Protein 3WVZ (pdb70)

Organism: Homo sapiens (NCBI:txid9606)

GO terms:
  GO:0034605 cellular response to heat (P, IDA)
  GO:0005634 nucleus (C, IDA)
  GO:0005829 cytosol (C, IDA)
  GO:0030544 Hsp70 protein binding (F, IDA)
  GO:0015031 protein transport (P, IDA)
  GO:0006606 protein import into nucleus (P, IDA)
  GO:0030544 Hsp70 protein binding (F, IPI)
  GO:0005654 nucleoplasm (C,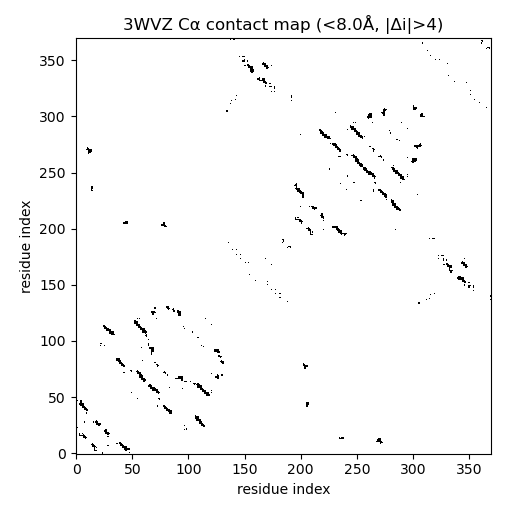 TAS)
  GO:0005829 cytosol (C, TAS)
  GO:0005515 protein binding (F, IPI)
  GO:0061608 nuclear import signal receptor activity (F, IDA)

B-factor: mean 42.01, std 16.7, range [17.93, 147.98]

Sequence (370 aa):
ALGSMFGCLVAGRLVQTAAQQVAEDKFVFDLPDYESINHVVVFMLGTIPFPEGMGGSVYFSYPDPVWQLLGFVTNGKPSAIFKISGLKSGEGSQHPFGAMNIVRTPSVAQIGISVELLDSMAQQTPVGNAAVDSFTQFTQKMLDNFYNFASSFAVSQAQMTPSPSEMFIPANVVLKWYENFQRRLAQNPL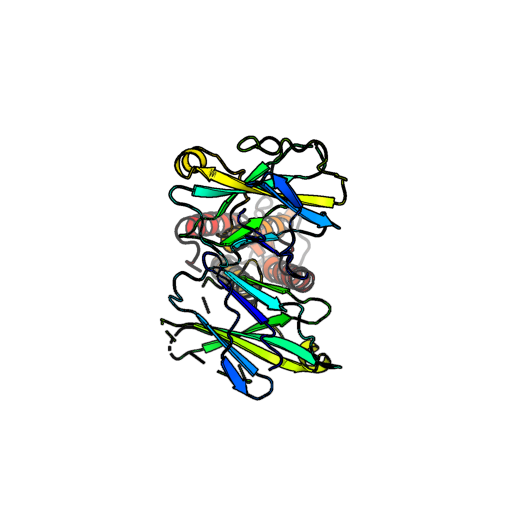FWALGSMFGCLVAGRLVQTAAQQVAEDKFVFDLPDYESINHVVVFMLGTIPFPEGMGGSVYFSYPMPVWQLLGFVTNGKPSAIFKISHPFSVAQIGISVELLDSMAQQTPVGNAAVSSVDSFTQFTQKMLDNFYNFASSFAVSQAQMTPSPSEMFIPANVVLKWYENFQRRLAQNPLFWK

Structure (mmCIF, N/CA/C/O backbone):
data_3WVZ
#
_entry.id   3WVZ
#
_cell.length_a   61.138
_cell.length_b   137.839
_cell.length_c   97.902
_cell.angle_alpha   90.00
_cell.angle_beta   90.00
_cell.angle_gamma   90.00
#
_symmetry.space_group_nam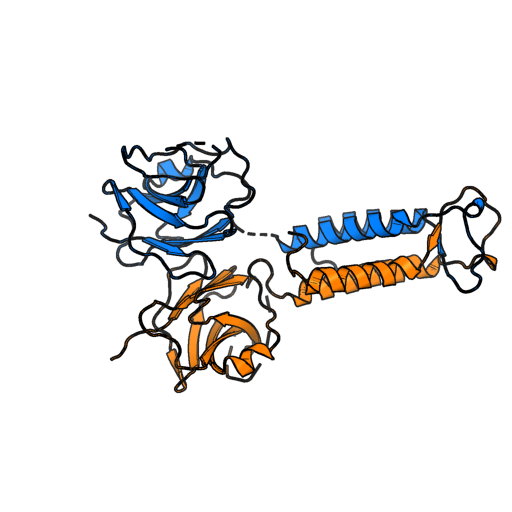e_H-M   'C 2 2 21'
#
loop_
_entity.id
_entity.type
_entity.pdbx_description
1 polymer 'Protein Hikeshi'
2 water water
#
loop_
_atom_site.group_PDB
_atom_site.id
_atom_site.type_symbol
_atom_site.label_atom_id
_atom_site.label_alt_id
_atom_site.label_comp_id
_atom_site.label_asym_id
_atom_site.label_entity_id
_atom_site.label_seq_id
_atom_site.pdbx_PDB_ins_code
_atom_site.Cartn_x
_atom_site.Cartn_y
_atom_site.Cartn_z
_atom_site.occupancy
_atom_site.B_iso_or_equiv
_atom_site.auth_seq_id
_atom_site.auth_comp_id
_atom_site.auth_asym_id
_atom_site.auth_atom_id
_atom_site.pdbx_PDB_model_num
ATOM 1 N N . ALA A 1 1 ? 10.077 -3.062 116.182 1.00 64.65 -3 ALA A N 1
ATOM 2 C CA . ALA A 1 1 ? 9.125 -3.836 115.393 1.00 67.31 -3 ALA A CA 1
ATOM 3 C C . ALA A 1 1 ? 9.429 -3.714 113.901 1.00 71.37 -3 ALA A C 1
ATOM 4 O O . ALA A 1 1 ? 9.682 -4.712 113.226 1.00 77.17 -3 ALA A O 1
ATOM 6 N N . LEU A 1 2 ? 9.400 -2.486 113.391 1.00 71.57 -2 LEU A N 1
ATOM 7 C CA . LEU A 1 2 ? 9.769 -2.220 112.004 1.00 69.15 -2 LEU A CA 1
ATOM 8 C C . LEU A 1 2 ? 11.223 -1.761 111.923 1.00 65.00 -2 LEU A C 1
ATOM 9 O O . LEU A 1 2 ? 11.733 -1.463 110.843 1.00 60.91 -2 LEU A O 1
ATOM 14 N N . GLY A 1 3 ? 11.880 -1.706 113.079 1.00 66.53 -1 GLY A N 1
ATOM 15 C CA . GLY A 1 3 ? 13.266 -1.278 113.166 1.00 68.03 -1 GLY A CA 1
ATOM 16 C C . GLY A 1 3 ? 13.469 0.164 112.744 1.00 70.41 -1 GLY A C 1
ATOM 17 O O . GLY A 1 3 ? 12.540 0.972 112.794 1.00 64.56 -1 GLY A O 1
ATOM 18 N N . SER A 1 4 ? 14.694 0.492 112.346 1.00 78.15 0 SER A N 1
ATOM 19 C CA . SER A 1 4 ? 14.971 1.784 111.734 1.00 69.05 0 SER A CA 1
ATOM 20 C C . SER A 1 4 ? 14.425 1.758 110.314 1.00 58.41 0 SER A C 1
ATOM 21 O O . SER A 1 4 ? 15.026 1.172 109.413 1.00 67.07 0 SER A O 1
ATOM 24 N N . MET A 1 5 ? 13.271 2.383 110.127 1.00 37.78 1 MET A N 1
ATOM 25 C CA . MET A 1 5 ? 12.517 2.267 108.883 1.00 33.30 1 MET A CA 1
ATOM 26 C C . MET A 1 5 ? 12.575 3.537 108.032 1.00 29.21 1 MET A C 1
ATOM 27 O O . MET A 1 5 ? 12.325 3.498 106.826 1.00 30.17 1 MET A O 1
ATOM 32 N N . PHE A 1 6 ? 12.901 4.662 108.656 1.00 25.04 2 PHE A N 1
ATOM 33 C CA . PHE A 1 6 ? 12.857 5.948 107.959 1.00 26.62 2 PHE A CA 1
ATOM 34 C C . PHE A 1 6 ? 14.170 6.708 108.022 1.00 29.60 2 PHE A C 1
ATOM 35 O O . PHE A 1 6 ? 14.968 6.527 108.942 1.00 27.94 2 PHE A O 1
ATOM 43 N N . GLY A 1 7 ? 14.365 7.577 107.040 1.00 26.52 3 GLY A N 1
ATOM 44 C CA . GLY A 1 7 ? 15.489 8.490 107.021 1.00 28.30 3 GLY A CA 1
ATOM 45 C C . GLY A 1 7 ? 15.005 9.923 106.938 1.00 29.69 3 GLY A C 1
ATOM 46 O O . GLY A 1 7 ? 13.893 10.195 106.475 1.00 26.81 3 GLY A O 1
ATOM 47 N N . CYS A 1 8 ? 15.854 10.843 107.378 1.00 26.87 4 CYS A N 1
ATOM 48 C CA . CYS A 1 8 ? 15.531 12.261 107.402 1.00 26.63 4 CYS A CA 1
ATOM 49 C C . CYS A 1 8 ? 16.756 13.046 106.947 1.00 31.84 4 CYS A C 1
ATOM 50 O O . CYS A 1 8 ? 17.869 12.770 107.391 1.00 33.92 4 CYS A O 1
ATOM 53 N N . LEU A 1 9 ? 16.558 14.016 106.063 1.00 27.20 5 LEU A N 1
ATOM 54 C CA . LEU A 1 9 ? 17.682 14.786 105.540 1.00 28.94 5 LEU A CA 1
ATOM 55 C C . LEU A 1 9 ? 17.391 16.282 105.436 1.00 28.93 5 LEU A C 1
ATOM 56 O O . LEU A 1 9 ? 16.380 16.695 104.869 1.00 28.44 5 LEU A O 1
ATOM 61 N N . VAL A 1 10 ? 18.283 17.087 106.001 1.00 33.30 6 VAL A N 1
ATOM 62 C CA . VAL A 1 10 ? 18.266 18.529 105.795 1.00 33.97 6 VAL A CA 1
ATOM 63 C C . VAL A 1 10 ? 19.393 18.885 104.839 1.00 31.75 6 VAL A C 1
ATOM 64 O O . VAL A 1 10 ? 20.523 18.443 105.033 1.00 28.57 6 VAL A O 1
ATOM 68 N N . ALA A 1 11 ? 19.089 19.667 103.804 1.00 32.66 7 ALA A N 1
ATOM 69 C CA . ALA A 1 11 ? 20.085 19.993 102.783 1.00 38.60 7 ALA A CA 1
ATOM 70 C C . ALA A 1 11 ? 21.307 20.657 103.406 1.00 38.77 7 ALA A C 1
ATOM 71 O O . ALA A 1 11 ? 21.184 21.622 104.157 1.00 33.58 7 ALA A O 1
ATOM 73 N N . GLY A 1 12 ? 22.484 20.119 103.108 1.00 28.71 8 GLY A N 1
ATOM 74 C CA . GLY A 1 12 ? 23.711 20.649 103.674 1.00 32.07 8 GLY A CA 1
ATOM 75 C C . GLY A 1 12 ? 24.164 19.879 104.899 1.00 32.34 8 GLY A C 1
ATOM 76 O O . GLY A 1 12 ? 25.248 20.135 105.430 1.00 36.23 8 GLY A O 1
ATOM 77 N N . ARG A 1 13 ? 23.336 18.940 105.355 1.00 26.95 9 ARG A N 1
ATOM 78 C CA . ARG A 1 13 ? 23.689 18.085 106.490 1.00 31.44 9 ARG A CA 1
ATOM 79 C C . ARG A 1 13 ? 23.727 16.614 106.101 1.00 29.12 9 ARG A C 1
ATOM 80 O O . ARG A 1 13 ? 23.338 16.245 104.998 1.00 31.61 9 ARG A O 1
ATOM 88 N N . LEU A 1 14 ? 24.200 15.775 107.019 1.00 30.64 10 LEU A N 1
ATOM 89 C CA . LEU A 1 14 ? 24.182 14.330 106.826 1.00 31.93 10 LEU A CA 1
ATOM 90 C C . LEU A 1 14 ? 22.807 13.731 107.068 1.00 36.15 10 LEU A C 1
ATOM 91 O O . LEU A 1 14 ? 22.061 14.208 107.927 1.00 37.20 10 LEU A O 1
ATOM 96 N N . VAL A 1 15 ? 22.487 12.672 106.328 1.00 32.95 11 VAL A N 1
ATOM 97 C CA . VAL A 1 15 ? 21.261 11.914 106.553 1.00 40.50 11 VAL A CA 1
ATOM 98 C C . VAL A 1 15 ? 21.191 11.369 107.978 1.00 41.92 11 VAL A C 1
ATOM 99 O O . VAL A 1 15 ? 22.181 10.859 108.506 1.00 31.47 11 VAL A O 1
ATOM 103 N N . GLN A 1 16 ? 20.023 11.511 108.600 1.00 29.40 12 GLN A N 1
ATOM 104 C CA . GLN A 1 16 ? 19.727 10.862 109.868 1.00 30.95 12 GLN A CA 1
ATOM 105 C C . GLN A 1 16 ? 18.920 9.599 109.618 1.00 35.04 12 GLN A C 1
ATOM 106 O O . GLN A 1 16 ? 17.968 9.618 108.835 1.00 36.10 12 GLN A O 1
ATOM 112 N N . THR A 1 17 ? 19.277 8.512 110.293 1.00 35.39 13 THR A N 1
ATOM 113 C CA . THR A 1 17 ? 18.527 7.263 110.175 1.00 40.73 13 THR A CA 1
ATOM 114 C C . THR A 1 17 ? 18.070 6.726 111.528 1.00 42.87 13 THR A C 1
ATOM 115 O O . THR A 1 17 ? 17.244 5.813 111.599 1.00 51.14 13 THR A O 1
ATOM 119 N N . ALA A 1 18 ? 18.605 7.295 112.604 1.00 39.85 14 ALA A N 1
ATOM 120 C CA . ALA A 1 18 ? 18.309 6.812 113.946 1.00 38.18 14 ALA A CA 1
ATOM 121 C C . ALA A 1 18 ? 17.299 7.709 114.652 1.00 39.14 14 ALA A C 1
ATOM 122 O O . ALA A 1 18 ? 17.668 8.672 115.319 1.00 36.69 14 ALA A O 1
ATOM 124 N N . ALA A 1 19 ? 16.020 7.386 114.504 1.00 43.50 15 ALA A N 1
ATOM 125 C CA . ALA A 1 19 ? 14.965 8.176 115.128 1.00 37.97 15 ALA A CA 1
ATOM 126 C C . ALA A 1 19 ? 14.645 7.681 116.529 1.00 40.68 15 ALA A C 1
ATOM 127 O O . ALA A 1 19 ? 14.826 6.502 116.840 1.00 47.40 15 ALA A O 1
ATOM 129 N N . GLN A 1 20 ? 14.176 8.591 117.375 1.00 39.96 16 GLN A N 1
ATOM 130 C CA . GLN A 1 20 ? 13.616 8.216 118.666 1.00 33.08 16 GLN A CA 1
ATOM 131 C C . GLN A 1 20 ? 12.278 7.508 118.450 1.00 39.46 16 GLN A C 1
ATOM 132 O O . GLN A 1 20 ? 11.391 8.038 117.781 1.00 33.42 16 GLN A O 1
ATOM 138 N N . GLN A 1 21 ? 12.136 6.310 119.006 1.00 42.46 17 GLN A N 1
ATOM 139 C CA . GLN A 1 21 ? 10.900 5.555 118.847 1.00 46.01 17 GLN A CA 1
ATOM 140 C C . GLN A 1 21 ? 10.001 5.725 120.065 1.00 41.98 17 GLN A C 1
ATOM 141 O O . GLN A 1 21 ? 10.066 4.950 121.017 1.00 41.18 17 GLN A O 1
ATOM 147 N N . VAL A 1 22 ? 9.153 6.750 120.017 1.00 43.05 18 VAL A N 1
ATOM 148 C CA . VAL A 1 22 ? 8.290 7.099 121.141 1.00 46.96 18 VAL A CA 1
ATOM 149 C C . VAL A 1 22 ? 7.106 6.135 121.239 1.00 48.73 18 VAL A C 1
ATOM 150 O O . VAL A 1 22 ? 6.367 6.135 122.221 1.00 51.78 18 VAL A O 1
ATOM 154 N N . ALA A 1 23 ? 6.948 5.320 120.201 1.00 46.30 19 ALA A N 1
ATOM 155 C CA . ALA A 1 23 ? 6.034 4.184 120.193 1.00 43.33 19 ALA A CA 1
ATOM 156 C C . ALA A 1 23 ? 6.508 3.236 119.103 1.00 47.41 19 ALA A C 1
ATOM 157 O O . ALA A 1 23 ? 7.388 3.589 118.320 1.00 45.43 19 ALA A O 1
ATOM 159 N N . GLU A 1 24 ? 5.942 2.036 119.035 1.00 52.18 20 GLU A N 1
ATOM 160 C CA . GLU A 1 24 ? 6.398 1.078 118.033 1.00 57.19 20 GLU A CA 1
ATOM 161 C C . GLU A 1 24 ? 5.940 1.473 116.627 1.00 50.53 20 GLU A C 1
ATOM 162 O O . GLU A 1 24 ? 6.408 0.911 115.637 1.00 57.30 20 GLU A O 1
ATOM 168 N N . ASP A 1 25 ? 5.048 2.458 116.543 1.00 40.50 21 ASP A N 1
ATOM 169 C CA . ASP A 1 25 ? 4.610 2.984 115.253 1.00 45.47 21 ASP A CA 1
ATOM 170 C C . ASP A 1 25 ? 4.857 4.488 115.125 1.00 34.71 21 ASP A C 1
ATOM 171 O O . ASP A 1 25 ? 4.296 5.141 114.246 1.00 33.82 21 ASP A O 1
ATOM 176 N N . LYS A 1 26 ? 5.693 5.037 116.003 1.00 32.02 22 LYS A N 1
ATOM 177 C CA . LYS A 1 26 ? 5.948 6.473 116.002 1.00 29.17 22 LYS A CA 1
ATOM 178 C C . LYS A 1 26 ? 7.436 6.797 116.140 1.00 29.48 22 LYS A C 1
ATOM 179 O O . LYS A 1 26 ? 8.103 6.342 117.069 1.00 31.66 22 LYS A O 1
ATOM 185 N N . PHE A 1 27 ? 7.928 7.607 115.210 1.00 28.31 23 PHE A N 1
ATOM 186 C CA . PHE A 1 27 ? 9.354 7.912 115.089 1.00 29.87 23 PHE A CA 1
ATOM 187 C C . PHE A 1 27 ? 9.570 9.415 115.133 1.00 31.57 23 PHE A C 1
ATOM 188 O O . PHE A 1 27 ? 8.845 10.167 114.485 1.00 32.07 23 PHE A O 1
ATOM 196 N N . VAL A 1 28 ? 10.571 9.858 115.887 1.00 27.77 24 VAL A N 1
ATOM 197 C CA . VAL A 1 28 ? 10.855 11.282 115.987 1.00 27.22 24 VAL A CA 1
ATOM 198 C C . VAL A 1 28 ? 12.331 11.582 115.697 1.00 30.31 24 VAL A C 1
ATOM 199 O O . VAL A 1 28 ? 13.219 10.946 116.269 1.00 34.78 24 VAL A O 1
ATOM 203 N N . PHE A 1 29 ? 12.580 12.534 114.798 1.00 29.22 25 PHE A N 1
ATOM 204 C CA . PHE A 1 29 ? 13.932 13.033 114.534 1.00 27.47 25 PHE A CA 1
ATOM 205 C C . PHE A 1 29 ? 14.125 14.428 115.111 1.00 30.31 25 PHE A C 1
ATOM 206 O O . PHE A 1 29 ? 13.274 15.296 114.934 1.00 27.78 25 PHE A O 1
ATOM 214 N N . ASP A 1 30 ? 15.258 14.657 115.768 1.00 32.55 26 ASP A N 1
ATOM 215 C CA . ASP A 1 30 ? 15.617 15.998 116.220 1.00 35.32 26 ASP A CA 1
ATOM 216 C C . ASP A 1 30 ? 16.326 16.779 115.117 1.00 35.73 26 ASP A C 1
ATOM 217 O O . ASP A 1 30 ? 17.189 16.237 114.426 1.00 34.09 26 ASP A O 1
ATOM 222 N N . LEU A 1 31 ? 15.962 18.050 114.958 1.00 32.35 27 LEU A N 1
ATOM 223 C CA . LEU A 1 31 ? 16.635 18.934 114.005 1.00 32.52 27 LEU A CA 1
ATOM 224 C C . LEU A 1 31 ? 17.210 20.169 114.696 1.00 34.99 27 LEU A C 1
ATOM 225 O O . LEU A 1 31 ? 16.527 21.185 114.829 1.00 38.11 27 LEU A O 1
ATOM 230 N N . PRO A 1 32 ? 18.475 20.089 115.142 1.00 30.09 28 PRO A N 1
ATOM 231 C CA . PRO A 1 32 ? 19.122 21.234 115.795 1.00 28.08 28 PRO A CA 1
ATOM 232 C C . PRO A 1 32 ? 19.306 22.404 114.838 1.00 29.11 28 PRO A C 1
ATOM 233 O O . PRO A 1 32 ? 19.290 22.193 113.622 1.00 34.89 28 PRO A O 1
ATOM 237 N N . ASP A 1 33 ? 19.487 23.608 115.379 1.00 33.59 29 ASP A N 1
ATOM 238 C CA . ASP A 1 33 ? 19.674 24.811 114.562 1.00 37.97 29 ASP A CA 1
ATOM 239 C C . ASP A 1 33 ? 18.555 24.950 113.538 1.00 41.32 29 ASP A C 1
ATOM 240 O O . ASP A 1 33 ? 18.800 25.091 112.337 1.00 38.45 29 ASP A O 1
ATOM 245 N N . TYR A 1 34 ? 17.324 24.908 114.031 1.00 37.61 30 TYR A N 1
ATOM 246 C CA . TYR A 1 34 ? 16.144 24.822 113.181 1.00 37.79 30 TYR A CA 1
ATOM 247 C C . TYR A 1 34 ? 15.914 26.062 112.313 1.00 37.06 30 TYR A C 1
ATOM 248 O O . TYR A 1 34 ? 15.464 25.946 111.177 1.00 35.01 30 TYR A O 1
ATOM 257 N N . GLU A 1 35 ? 16.226 27.244 112.830 1.00 38.50 31 GLU A N 1
ATOM 258 C CA . GLU A 1 35 ? 15.925 28.476 112.100 1.00 51.85 31 GLU A CA 1
ATOM 259 C C . GLU A 1 35 ? 16.729 28.604 110.803 1.00 52.21 31 GLU A C 1
ATOM 260 O O . GLU A 1 35 ? 16.392 29.408 109.935 1.00 55.35 31 GLU A O 1
ATOM 266 N N . SER A 1 36 ? 17.781 27.801 110.669 1.00 55.72 32 SER A N 1
ATOM 267 C CA . SER A 1 36 ? 18.560 27.767 109.434 1.00 62.26 32 SER A CA 1
ATOM 268 C C . SER A 1 36 ? 18.142 26.595 108.547 1.00 66.54 32 SER A C 1
ATOM 269 O O . SER A 1 36 ? 18.980 25.973 107.891 1.00 74.68 32 SER A O 1
ATOM 272 N N . ILE A 1 37 ? 16.845 26.294 108.532 1.00 61.03 33 ILE A N 1
ATOM 273 C CA . ILE A 1 37 ? 16.308 25.224 107.691 1.00 53.40 33 ILE A CA 1
ATOM 274 C C . ILE A 1 37 ? 15.077 25.698 106.915 1.00 52.53 33 ILE A C 1
ATOM 275 O O . ILE A 1 37 ? 14.181 26.326 107.482 1.00 50.48 33 ILE A O 1
ATOM 280 N N . ASN A 1 38 ? 15.034 25.392 105.620 1.00 55.75 34 ASN A N 1
ATOM 281 C CA . ASN A 1 38 ? 13.871 25.706 104.790 1.00 56.08 34 ASN A CA 1
ATOM 282 C C . ASN A 1 38 ? 13.160 24.448 104.293 1.00 50.40 34 ASN A C 1
ATOM 283 O O . ASN A 1 38 ? 11.932 24.399 104.235 1.00 60.61 34 ASN A O 1
ATOM 288 N N . HIS A 1 39 ? 13.947 23.439 103.935 1.00 44.63 35 HIS A N 1
ATOM 289 C CA . HIS A 1 39 ? 13.436 22.185 103.384 1.00 48.37 35 HIS A CA 1
ATOM 290 C C . HIS A 1 39 ? 13.887 20.975 104.203 1.00 40.46 35 HIS A C 1
ATOM 291 O O . HIS A 1 39 ? 15.010 20.942 104.702 1.00 37.05 35 HIS A O 1
ATOM 298 N N . VAL A 1 40 ? 13.012 19.981 104.325 1.00 30.62 36 VAL A N 1
ATOM 299 C CA . VAL A 1 40 ? 13.371 18.693 104.913 1.00 31.25 36 VAL A CA 1
ATOM 300 C C . VAL A 1 40 ? 12.952 17.549 103.986 1.00 28.26 36 VAL A C 1
ATOM 301 O O . VAL A 1 40 ? 11.881 17.587 103.387 1.00 30.00 36 VAL A O 1
ATOM 305 N N . VAL A 1 41 ? 13.812 16.542 103.857 1.00 23.12 37 VAL A N 1
ATOM 306 C CA . VAL A 1 41 ? 13.525 15.367 103.045 1.00 24.54 37 VAL A CA 1
ATOM 307 C C . VAL A 1 41 ? 13.245 14.180 103.966 1.00 25.84 37 VAL A C 1
ATOM 308 O O . VAL A 1 41 ? 14.039 13.891 104.860 1.00 28.85 37 VAL A O 1
ATOM 312 N N . VAL A 1 42 ? 12.120 13.502 103.761 1.00 23.70 38 VAL A N 1
ATOM 313 C CA . VAL A 1 42 ? 11.772 12.332 104.565 1.00 19.94 38 VAL A CA 1
ATOM 314 C C . VAL A 1 42 ? 11.556 11.138 103.649 1.00 28.01 38 VAL A C 1
ATOM 315 O O . VAL A 1 42 ? 10.910 11.265 102.611 1.00 32.41 38 VAL A O 1
ATOM 319 N N . PHE A 1 43 ? 12.095 9.981 104.017 1.00 23.65 39 PHE A N 1
ATOM 320 C CA . PHE A 1 43 ? 12.014 8.822 103.133 1.00 24.51 39 PHE A CA 1
ATOM 321 C C . PHE A 1 43 ? 12.065 7.485 103.860 1.00 25.92 39 PHE A C 1
ATOM 322 O O . PHE A 1 43 ? 12.687 7.359 104.911 1.00 28.99 39 PHE A O 1
ATOM 330 N N . MET A 1 44 ? 11.388 6.490 103.292 1.00 23.35 40 MET A N 1
ATOM 331 C CA . MET A 1 44 ? 11.569 5.109 103.720 1.00 26.13 40 MET A CA 1
ATOM 332 C C . MET A 1 44 ? 12.988 4.666 103.375 1.00 30.11 40 MET A C 1
ATOM 333 O O . MET A 1 44 ? 13.519 5.031 102.321 1.00 26.86 40 MET A O 1
ATOM 338 N N . LEU A 1 45 ? 13.598 3.874 104.250 1.00 26.12 41 LEU A N 1
ATOM 339 C CA . LEU A 1 45 ? 14.938 3.361 103.990 1.00 24.40 41 LEU A CA 1
ATOM 340 C C . LEU A 1 45 ? 14.917 2.220 102.978 1.00 31.34 41 LEU A C 1
ATOM 341 O O . LEU A 1 45 ? 15.940 1.890 102.381 1.00 30.87 41 LEU A O 1
ATOM 346 N N . GLY A 1 46 ? 13.745 1.616 102.787 1.00 27.70 42 GLY A N 1
ATOM 347 C CA . GLY A 1 46 ? 13.614 0.476 101.898 1.00 28.30 42 GLY A CA 1
ATOM 348 C C . GLY A 1 46 ? 14.039 -0.833 102.549 1.00 31.31 42 GLY A C 1
ATOM 349 O O . GLY A 1 46 ? 14.202 -1.850 101.872 1.00 30.37 42 GLY A O 1
ATOM 350 N N . THR A 1 47 ? 14.220 -0.803 103.865 1.00 30.96 43 THR A N 1
ATOM 351 C CA . THR A 1 47 ? 14.548 -2.005 104.626 1.00 25.44 43 THR A CA 1
ATOM 352 C C . THR A 1 47 ? 13.337 -2.927 104.742 1.00 30.07 43 THR A C 1
ATOM 353 O O . THR A 1 47 ? 13.463 -4.148 104.709 1.00 30.95 43 THR A O 1
ATOM 357 N N . ILE A 1 48 ? 12.161 -2.329 104.880 1.00 32.31 44 ILE A N 1
ATOM 358 C CA . ILE A 1 48 ? 10.929 -3.093 104.997 1.00 34.92 44 ILE A CA 1
ATOM 359 C C . ILE A 1 48 ? 9.774 -2.223 104.495 1.00 30.05 44 ILE A C 1
ATOM 360 O O . ILE A 1 48 ? 9.789 -1.006 104.676 1.00 33.65 44 ILE A O 1
ATOM 365 N N . PRO A 1 49 ? 8.795 -2.830 103.802 1.00 26.20 45 PRO A N 1
ATOM 366 C CA . PRO A 1 49 ? 7.659 -2.024 103.340 1.00 30.71 45 PRO A CA 1
ATOM 367 C C . PRO A 1 49 ? 6.685 -1.731 104.476 1.00 30.75 45 PRO A C 1
ATOM 368 O O . PRO A 1 49 ? 6.744 -2.406 105.501 1.00 29.92 45 PRO A O 1
ATOM 372 N N . PHE A 1 50 ? 5.821 -0.736 104.302 1.00 30.04 46 PHE A N 1
ATOM 373 C CA . PHE A 1 50 ? 4.677 -0.572 105.201 1.00 28.59 46 PHE A CA 1
ATOM 374 C C . PHE A 1 50 ? 3.854 -1.850 105.177 1.00 34.05 46 PHE A C 1
ATOM 375 O O . PHE A 1 50 ? 3.706 -2.479 104.123 1.00 33.00 46 PHE A O 1
ATOM 383 N N . PRO A 1 51 ? 3.311 -2.242 106.337 1.00 34.60 47 PRO A N 1
ATOM 384 C CA . PRO A 1 51 ? 2.342 -3.341 106.381 1.00 36.13 47 PRO A CA 1
ATOM 385 C C . PRO A 1 51 ? 1.114 -3.015 105.538 1.00 34.91 47 PRO A C 1
ATOM 386 O O . PRO A 1 51 ? 0.879 -1.846 105.231 1.00 32.66 47 PRO A O 1
ATOM 390 N N . GLU A 1 52 ? 0.355 -4.041 105.172 1.00 36.88 48 GLU A N 1
ATOM 391 C CA . GLU A 1 52 ? -0.843 -3.890 104.356 1.00 43.60 48 GLU A CA 1
ATOM 392 C C . GLU A 1 52 ? -1.808 -2.862 104.939 1.00 42.25 48 GLU A C 1
ATOM 393 O O . GLU A 1 52 ? -2.175 -2.939 106.112 1.00 42.99 48 GLU A O 1
ATOM 399 N N . GLY A 1 53 ? -2.197 -1.891 104.115 1.00 37.72 49 GLY A N 1
ATOM 400 C CA . GLY A 1 53 ? -3.180 -0.894 104.499 1.00 36.59 49 GLY A CA 1
ATOM 401 C C . GLY A 1 53 ? -2.636 0.276 105.295 1.00 36.33 49 GLY A C 1
ATOM 402 O O . GLY A 1 53 ? -3.405 1.098 105.796 1.00 35.68 49 GLY A O 1
ATOM 403 N N . MET A 1 54 ? -1.313 0.367 105.401 1.00 32.72 50 MET A N 1
ATOM 404 C CA . MET A 1 54 ? -0.697 1.393 106.232 1.00 34.01 50 MET A CA 1
ATOM 405 C C . MET A 1 54 ? 0.248 2.306 105.458 1.00 34.00 50 MET A C 1
ATOM 406 O O . MET A 1 54 ? 0.814 1.916 104.437 1.00 31.30 50 MET A O 1
ATOM 411 N N . GLY A 1 55 ? 0.395 3.530 105.956 1.00 29.01 51 GLY A N 1
ATOM 412 C CA . GLY A 1 55 ? 1.335 4.490 105.412 1.00 28.47 51 GLY A CA 1
ATOM 413 C C . GLY A 1 55 ? 1.884 5.364 106.521 1.00 28.73 51 GLY A C 1
ATOM 414 O O . GLY A 1 55 ? 1.700 5.069 107.706 1.00 27.91 51 GLY A O 1
ATOM 415 N N . GLY A 1 56 ? 2.548 6.452 106.152 1.00 27.29 52 GLY A N 1
ATOM 416 C CA . GLY A 1 56 ? 3.146 7.317 107.148 1.00 27.51 52 GLY A CA 1
ATOM 417 C C . GLY A 1 56 ? 2.697 8.756 107.050 1.00 30.28 52 GLY A C 1
ATOM 418 O O . GLY A 1 56 ? 2.720 9.357 105.978 1.00 29.47 52 GLY A O 1
ATOM 419 N N . SER A 1 57 ? 2.282 9.317 108.178 1.00 25.26 53 SER A N 1
ATOM 420 C CA . SER A 1 57 ? 1.977 10.735 108.233 1.00 29.31 53 SER A CA 1
ATOM 421 C C . SER A 1 57 ? 3.170 11.473 108.823 1.00 26.22 53 SER A C 1
ATOM 422 O O . SER A 1 57 ? 3.688 11.092 109.873 1.00 29.08 53 SER A O 1
ATOM 425 N N . VAL A 1 58 ? 3.602 12.523 108.137 1.00 26.28 54 VAL A N 1
ATOM 426 C CA . VAL A 1 58 ? 4.802 13.258 108.524 1.00 26.36 54 VAL A CA 1
ATOM 427 C C . VAL A 1 58 ? 4.448 14.596 109.162 1.00 24.84 54 VAL A C 1
ATOM 428 O O . VAL A 1 58 ? 3.796 15.433 108.545 1.00 26.63 54 VAL A O 1
ATOM 432 N N . TYR A 1 59 ? 4.896 14.783 110.400 1.00 23.79 55 TYR A N 1
ATOM 433 C CA . TYR A 1 59 ? 4.583 15.969 111.181 1.00 27.10 55 TYR A CA 1
ATOM 434 C C . TYR A 1 59 ? 5.814 16.794 111.511 1.00 32.23 55 TYR A C 1
ATOM 435 O O . TYR A 1 59 ? 6.932 16.280 111.539 1.00 25.83 55 TYR A O 1
ATOM 444 N N . PHE A 1 60 ? 5.591 18.072 111.788 1.00 29.50 56 PHE A N 1
ATOM 445 C CA . PHE A 1 60 ? 6.655 18.964 112.210 1.00 29.11 56 PHE A CA 1
ATOM 446 C C . PHE A 1 60 ? 6.282 19.732 113.473 1.00 31.45 56 PHE A C 1
ATOM 447 O O . PHE A 1 60 ? 5.155 20.203 113.609 1.00 33.39 56 PHE A O 1
ATOM 455 N N . SER A 1 61 ? 7.229 19.864 114.396 1.00 33.86 57 SER A N 1
ATOM 456 C CA . SER A 1 61 ? 7.008 20.711 115.567 1.00 33.32 57 SER A CA 1
ATOM 457 C C . SER A 1 61 ? 8.001 21.875 115.597 1.00 36.78 57 SER A C 1
ATOM 458 O O . SER A 1 61 ? 9.161 21.718 115.215 1.00 49.76 57 SER A O 1
ATOM 461 N N . TYR A 1 62 ? 7.548 23.038 116.057 1.00 53.13 58 TYR A N 1
ATOM 462 C CA . TYR A 1 62 ? 8.410 24.219 116.146 1.00 62.27 58 TYR A CA 1
ATOM 463 C C . TYR A 1 62 ? 8.008 25.102 117.326 1.00 66.32 58 TYR A C 1
ATOM 464 O O . TYR A 1 62 ? 6.915 24.953 117.878 1.00 59.64 58 TYR A O 1
ATOM 473 N N . PRO A 1 63 ? 8.902 26.021 117.729 1.00 67.75 59 PRO A N 1
ATOM 474 C CA . PRO A 1 63 ? 8.569 26.957 118.808 1.00 70.80 59 PRO A CA 1
ATOM 475 C C . PRO A 1 63 ? 7.551 28.017 118.393 1.00 79.56 59 PRO A C 1
ATOM 476 O O . PRO A 1 63 ? 7.633 28.562 117.291 1.00 68.05 59 PRO A O 1
ATOM 480 N N . ASP A 1 64 ? 6.604 28.306 119.281 1.00 71.40 60 ASP A N 1
ATOM 481 C CA . ASP A 1 64 ? 5.629 29.364 119.045 1.00 60.39 60 ASP A CA 1
ATOM 482 C C . ASP A 1 64 ? 6.149 30.688 119.594 1.00 56.17 60 ASP A C 1
ATOM 483 O O . ASP A 1 64 ? 7.160 30.720 120.295 1.00 50.82 60 ASP A O 1
ATOM 485 N N . PRO A 1 69 ? 5.129 18.233 121.452 1.00 78.95 65 PRO A N 1
ATOM 486 C CA . PRO A 1 69 ? 3.790 18.410 122.021 1.00 85.32 65 PRO A CA 1
ATOM 487 C C . PRO A 1 69 ? 2.740 18.957 121.042 1.00 86.80 65 PRO A C 1
ATOM 488 O O . PRO A 1 69 ? 1.585 18.561 121.169 1.00 93.04 65 PRO A O 1
ATOM 492 N N . VAL A 1 70 ? 3.101 19.847 120.117 1.00 80.54 66 VAL A N 1
ATOM 493 C CA . VAL A 1 70 ? 2.144 20.266 119.083 1.00 76.23 66 VAL A CA 1
ATOM 494 C C . VAL A 1 70 ? 2.823 20.117 117.716 1.00 65.70 66 VAL A C 1
ATOM 495 O O . VAL A 1 70 ? 3.976 20.500 117.557 1.00 63.77 66 VAL A O 1
ATOM 499 N N . TRP A 1 71 ? 2.130 19.520 116.746 1.00 50.75 67 TRP A N 1
ATOM 500 C CA . TRP A 1 71 ? 2.734 19.192 115.446 1.00 53.62 67 TRP A CA 1
ATOM 501 C C . TRP A 1 71 ? 1.871 19.693 114.280 1.00 54.59 67 TRP A C 1
ATOM 502 O O . TRP A 1 71 ? 0.652 19.501 114.342 1.00 58.84 67 TRP A O 1
ATOM 513 N N . GLN A 1 72 ? 2.431 20.342 113.239 1.00 44.17 68 GLN A N 1
ATOM 514 C CA . GLN A 1 72 ? 1.553 20.545 112.071 1.00 42.62 68 GLN A CA 1
ATOM 515 C C . GLN A 1 72 ? 1.810 19.375 111.162 1.00 39.61 68 GLN A C 1
ATOM 516 O O . GLN A 1 72 ? 2.951 18.918 111.021 1.00 30.52 68 GLN A O 1
ATOM 522 N N . LEU A 1 73 ? 0.766 18.923 110.491 1.00 37.12 69 LEU A N 1
ATOM 523 C CA . LEU A 1 73 ? 0.921 17.892 109.474 1.00 33.25 69 LEU A CA 1
ATOM 524 C C . LEU A 1 73 ? 1.546 18.453 108.186 1.00 33.12 69 LEU A C 1
ATOM 525 O O . LEU A 1 73 ? 1.042 19.421 107.613 1.00 29.48 69 LEU A O 1
ATOM 530 N N . LEU A 1 74 ? 2.637 17.840 107.726 1.00 27.79 70 LEU A N 1
ATOM 531 C CA . LEU A 1 74 ? 3.310 18.288 106.504 1.00 29.05 70 LEU A CA 1
ATOM 532 C C . LEU A 1 74 ? 2.832 17.552 105.257 1.00 32.50 70 LEU A C 1
ATOM 533 O O . LEU A 1 74 ? 2.706 18.146 104.184 1.00 27.78 70 LEU A O 1
ATOM 538 N N . GLY A 1 75 ? 2.588 16.254 105.400 1.00 24.46 71 GLY A N 1
ATOM 539 C CA . GLY A 1 75 ? 2.281 15.410 104.263 1.00 30.91 71 GLY A CA 1
ATOM 540 C C . GLY A 1 75 ? 2.428 13.940 104.590 1.00 29.21 71 GLY A C 1
ATOM 541 O O . GLY A 1 75 ? 2.385 13.553 105.761 1.00 31.59 71 GLY A O 1
ATOM 542 N N . PHE A 1 76 ? 2.618 13.123 103.556 1.00 25.94 72 PHE A N 1
ATOM 543 C CA . PHE A 1 76 ? 2.575 11.671 103.693 1.00 26.21 72 PHE A CA 1
ATOM 544 C C . PHE A 1 76 ? 3.690 10.944 102.932 1.00 34.83 72 PHE A C 1
ATOM 545 O O . PHE A 1 76 ? 4.223 11.462 101.952 1.00 33.48 72 PHE A O 1
ATOM 553 N N . VAL A 1 77 ? 4.033 9.744 103.396 1.00 26.58 73 VAL A N 1
ATOM 554 C CA . VAL A 1 77 ? 4.849 8.810 102.621 1.00 30.11 73 VAL A CA 1
ATOM 555 C C . VAL A 1 77 ? 4.177 7.437 102.608 1.00 32.96 73 VAL A C 1
ATOM 556 O O . VAL A 1 77 ? 3.574 7.021 103.599 1.00 35.99 73 VAL A O 1
ATOM 560 N N . THR A 1 78 ? 4.261 6.746 101.474 1.00 31.10 74 THR A N 1
ATOM 561 C CA . THR A 1 78 ? 3.629 5.438 101.305 1.00 28.51 74 THR A CA 1
ATOM 562 C C . THR A 1 78 ? 4.535 4.488 100.528 1.00 30.45 74 THR A C 1
ATOM 563 O O . THR A 1 78 ? 5.560 4.913 99.997 1.00 28.76 74 THR A O 1
ATOM 567 N N . ASN A 1 79 ? 4.153 3.214 100.442 1.00 25.66 75 ASN A N 1
ATOM 568 C CA . ASN A 1 79 ? 4.896 2.255 99.613 1.00 27.80 75 ASN A CA 1
ATOM 569 C C . ASN A 1 79 ? 4.954 2.688 98.151 1.00 33.12 75 ASN A C 1
ATOM 570 O O . ASN A 1 79 ? 5.920 2.394 97.448 1.00 26.85 75 ASN A O 1
ATOM 575 N N . GLY A 1 80 ? 3.913 3.384 97.702 1.00 32.13 76 GLY A N 1
ATOM 576 C CA . GLY A 1 80 ? 3.840 3.856 96.330 1.00 28.59 76 GLY A CA 1
ATOM 577 C C . GLY A 1 80 ? 4.570 5.166 96.105 1.00 33.96 76 GLY A C 1
ATOM 578 O O . GLY A 1 80 ? 4.959 5.480 94.980 1.00 30.21 76 GLY A O 1
ATOM 579 N N . LYS A 1 81 ? 4.747 5.935 97.179 1.00 27.31 77 LYS A N 1
ATOM 580 C CA . LYS A 1 81 ? 5.479 7.201 97.138 1.00 24.18 77 LYS A CA 1
ATOM 581 C C . LYS A 1 81 ? 6.326 7.326 98.405 1.00 2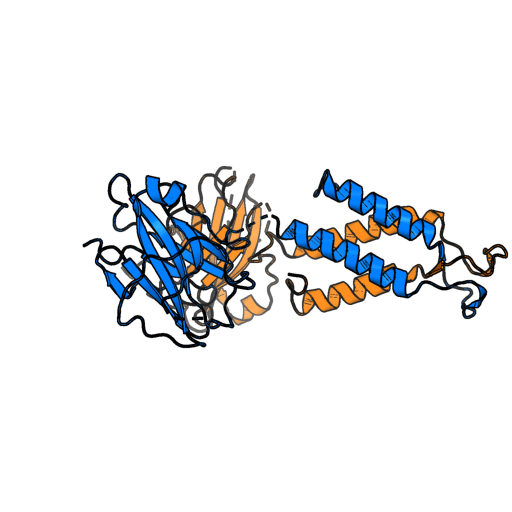9.28 77 LYS A C 1
ATOM 582 O O . LYS A 1 81 ? 5.965 8.055 99.328 1.00 25.31 77 LYS A O 1
ATOM 588 N N . PRO A 1 82 ? 7.453 6.596 98.453 1.00 24.03 78 PRO A N 1
ATOM 589 C CA . PRO A 1 82 ? 8.196 6.395 99.704 1.00 23.95 78 PRO A CA 1
ATOM 590 C C . PRO A 1 82 ? 9.092 7.548 100.151 1.00 31.28 78 PRO A C 1
ATOM 591 O O . PRO A 1 82 ? 9.794 7.388 101.150 1.00 30.62 78 PRO A O 1
ATOM 595 N N . SER A 1 83 ? 9.073 8.673 99.446 1.00 25.80 79 SER A N 1
ATOM 596 C CA . SER A 1 83 ? 9.842 9.837 99.870 1.00 27.60 79 SER A CA 1
ATOM 597 C C . SER A 1 83 ? 9.158 11.139 99.470 1.00 25.43 79 SER A C 1
ATOM 598 O O . SER A 1 83 ? 8.378 11.180 98.514 1.00 28.87 79 SER A O 1
ATOM 601 N N . ALA A 1 84 ? 9.469 12.207 100.195 1.00 21.15 80 ALA A N 1
ATOM 602 C CA . ALA A 1 84 ? 8.913 13.521 99.895 1.00 22.13 80 ALA A CA 1
ATOM 603 C C . ALA A 1 84 ? 9.790 14.635 100.447 1.00 23.98 80 ALA A C 1
ATOM 604 O O . ALA A 1 84 ? 10.537 14.438 101.403 1.00 27.29 80 ALA A O 1
ATOM 606 N N . ILE A 1 85 ? 9.688 15.807 99.832 1.00 23.88 81 ILE A N 1
ATOM 607 C CA . ILE A 1 85 ? 10.380 17.002 100.297 1.00 26.39 81 ILE A CA 1
ATOM 608 C C . ILE A 1 85 ? 9.359 18.003 100.816 1.00 29.44 81 ILE A C 1
ATOM 609 O O . ILE A 1 85 ? 8.342 18.238 100.167 1.00 28.36 81 ILE A O 1
ATOM 614 N N . PHE A 1 86 ? 9.614 18.585 101.987 1.00 29.12 82 PHE A N 1
ATOM 615 C CA . PHE A 1 86 ? 8.663 19.530 102.568 1.00 33.82 82 PHE A CA 1
ATOM 616 C C . PHE A 1 86 ? 9.292 20.885 102.880 1.00 36.09 82 PHE A C 1
ATOM 617 O O . PHE A 1 86 ? 10.451 20.962 103.280 1.00 37.67 82 PHE A O 1
ATOM 625 N N . LYS A 1 87 ? 8.518 21.952 102.685 1.00 33.60 83 LYS A N 1
ATOM 626 C CA . LYS A 1 87 ? 8.910 23.274 103.163 1.00 43.03 83 LYS A CA 1
ATOM 627 C C . LYS A 1 87 ? 8.415 23.464 104.585 1.00 41.66 83 LYS A C 1
ATOM 628 O O . LYS A 1 87 ? 7.233 23.269 104.870 1.00 41.83 83 LYS A O 1
ATOM 634 N N . ILE A 1 88 ? 9.319 23.842 105.480 1.00 43.99 84 ILE A N 1
ATOM 635 C CA . ILE A 1 88 ? 8.955 24.021 106.879 1.00 52.65 84 ILE A CA 1
ATOM 636 C C . ILE A 1 88 ? 9.091 25.477 107.313 1.00 46.93 84 ILE A C 1
ATOM 637 O O . ILE A 1 88 ? 8.847 25.811 108.473 1.00 40.66 84 ILE A O 1
ATOM 642 N N . SER A 1 89 ? 9.474 26.339 106.376 1.00 52.49 85 SER A N 1
ATOM 643 C CA . SER A 1 89 ? 9.594 27.765 106.658 1.00 55.83 85 SER A CA 1
ATOM 644 C C . SER A 1 89 ? 8.380 28.525 106.135 1.00 60.16 85 SER A C 1
ATOM 645 O O . SER A 1 89 ? 7.937 28.303 105.009 1.00 53.48 85 SER A O 1
ATOM 648 N N . GLY A 1 90 ? 7.843 29.417 106.961 1.00 66.93 86 GLY A N 1
ATOM 649 C CA . GLY A 1 90 ? 6.727 30.253 106.558 1.00 68.97 86 GLY A CA 1
ATOM 650 C C . GLY A 1 90 ? 5.373 29.573 106.644 1.00 67.66 86 GLY A C 1
ATOM 651 O O . GLY A 1 90 ? 4.418 30.003 105.997 1.00 72.46 86 GLY A O 1
ATOM 652 N N . LEU A 1 91 ? 5.284 28.512 107.439 1.00 63.03 87 LEU A N 1
ATOM 653 C CA . LEU A 1 91 ? 4.017 27.816 107.637 1.00 68.64 87 LEU A CA 1
ATOM 654 C C . LEU A 1 91 ? 3.116 28.596 108.590 1.00 69.61 87 LEU A C 1
ATOM 655 O O . LEU A 1 91 ? 3.554 29.027 109.658 1.00 70.65 87 LEU A O 1
ATOM 660 N N . LYS A 1 92 ? 1.857 28.776 108.202 1.00 69.10 88 LYS A N 1
ATOM 661 C CA . LYS A 1 92 ? 0.901 29.519 109.017 1.00 69.86 88 LYS A CA 1
ATOM 662 C C . LYS A 1 92 ? 0.405 28.681 110.197 1.00 62.87 88 LYS A C 1
ATOM 663 O O . LYS A 1 92 ? -0.227 27.638 110.016 1.00 52.51 88 LYS A O 1
ATOM 669 N N . SER A 1 93 ? 0.695 29.153 111.407 1.00 60.74 89 SER A N 1
ATOM 670 C CA . SER A 1 93 ? 0.384 28.413 112.625 1.00 63.63 89 SER A CA 1
ATOM 671 C C . SER A 1 93 ? -1.117 28.286 112.873 1.00 59.25 89 SER A C 1
ATOM 672 O O . SER A 1 93 ? -1.876 29.229 112.652 1.00 55.43 89 SER A O 1
ATOM 675 N N . GLY A 1 94 ? -1.535 27.110 113.334 1.00 59.32 90 GLY A N 1
ATOM 676 C CA . GLY A 1 94 ? -2.928 26.863 113.660 1.00 60.69 90 GLY A CA 1
ATOM 677 C C . GLY A 1 94 ? -3.658 26.063 112.598 1.00 60.89 90 GLY A C 1
ATOM 678 O O . GLY A 1 94 ? -4.776 25.598 112.823 1.00 59.57 90 GLY A O 1
ATOM 679 N N . GLU A 1 95 ? -3.023 25.900 111.442 1.00 65.10 91 GLU A N 1
ATOM 680 C CA . GLU A 1 95 ? -3.623 25.180 110.322 1.00 70.62 91 GLU A CA 1
ATOM 681 C C . GLU A 1 95 ? -3.407 23.672 110.403 1.00 66.37 91 GLU A C 1
ATOM 682 O O . GLU A 1 95 ? -2.580 23.191 111.180 1.00 58.22 91 GLU A O 1
ATOM 688 N N . GLY A 1 96 ? -4.154 22.934 109.586 1.00 61.98 92 GLY A N 1
ATOM 689 C CA . GLY A 1 96 ? -3.928 21.511 109.405 1.00 61.39 92 GLY A CA 1
ATOM 690 C C . GLY A 1 96 ? -4.460 20.608 110.502 1.00 61.40 92 GLY A C 1
ATOM 691 O O . GLY A 1 96 ? -4.990 21.078 111.509 1.00 58.72 92 GLY A O 1
ATOM 692 N N . SER A 1 97 ? -4.302 19.302 110.299 1.00 54.65 93 SER A N 1
ATOM 693 C CA . SER A 1 97 ? -4.797 18.292 111.232 1.00 54.88 93 SER A CA 1
ATOM 694 C C . SER A 1 97 ? -4.020 18.278 112.545 1.00 61.99 93 SER A C 1
ATOM 695 O O . SER A 1 97 ? -2.907 18.802 112.629 1.00 43.16 93 SER A O 1
ATOM 698 N N . GLN A 1 98 ? -4.614 17.669 113.567 1.00 56.30 94 GLN A N 1
ATOM 699 C CA . GLN A 1 98 ? -3.951 17.501 114.854 1.00 53.71 94 GLN A CA 1
ATOM 700 C C . GLN A 1 98 ? -2.980 16.323 114.810 1.00 51.79 94 GLN A C 1
ATOM 701 O O . GLN A 1 98 ? -2.883 15.628 113.801 1.00 38.39 94 GLN A O 1
ATOM 707 N N . HIS A 1 99 ? -2.275 16.098 115.913 1.00 64.80 95 HIS A N 1
ATOM 708 C CA . HIS A 1 99 ? -1.153 15.167 115.932 1.00 54.21 95 HIS A CA 1
ATOM 709 C C . HIS A 1 99 ? -1.355 13.998 116.894 1.00 46.36 95 HIS A C 1
ATOM 710 O O . HIS A 1 99 ? -2.074 14.125 117.886 1.00 45.76 95 HIS A O 1
ATOM 717 N N . PRO A 1 100 ? -0.705 12.858 116.607 1.00 38.03 96 PRO A N 1
ATOM 718 C CA . PRO A 1 100 ? -0.819 11.645 117.423 1.00 32.59 96 PRO A CA 1
ATOM 719 C C . PRO A 1 100 ? 0.312 11.439 118.435 1.00 40.08 96 PRO A C 1
ATOM 720 O O . PRO A 1 100 ? 0.364 10.388 119.066 1.00 41.39 96 PRO A O 1
ATOM 724 N N . PHE A 1 101 ? 1.206 12.408 118.587 1.00 37.47 97 PHE A N 1
ATOM 725 C CA . PHE A 1 101 ? 2.385 12.183 119.415 1.00 43.14 97 PHE A CA 1
ATOM 726 C C . PHE A 1 101 ? 2.108 12.508 120.879 1.00 56.05 97 PHE A C 1
ATOM 727 O O . PHE A 1 101 ? 2.066 13.668 121.284 1.00 55.12 97 PHE A O 1
ATOM 735 N N . GLY A 1 102 ? 1.895 11.456 121.661 1.00 66.98 98 GLY A N 1
ATOM 736 C CA . GLY A 1 102 ? 1.601 11.591 123.072 1.00 74.75 98 GLY A CA 1
ATOM 737 C C . GLY A 1 102 ? 2.721 11.033 123.918 1.00 78.42 98 GLY A C 1
ATOM 738 O O . GLY A 1 102 ? 2.490 10.445 124.972 1.00 83.05 98 GLY A O 1
ATOM 739 N N . ALA A 1 103 ? 3.946 11.201 123.440 1.00 75.27 99 ALA A N 1
ATOM 740 C CA . ALA A 1 103 ? 5.103 10.842 124.236 1.00 72.12 99 ALA A CA 1
ATOM 741 C C . ALA A 1 103 ? 5.257 11.848 125.362 1.00 70.77 99 ALA A C 1
ATOM 742 O O . ALA A 1 103 ? 5.226 13.059 125.136 1.00 66.77 99 ALA A O 1
ATOM 744 N N . MET A 1 104 ? 5.394 11.339 126.580 1.00 77.92 100 MET A N 1
ATOM 745 C CA . MET A 1 104 ? 5.673 12.180 127.733 1.00 78.83 100 MET A CA 1
ATOM 746 C C . MET A 1 104 ? 6.936 12.996 127.500 1.00 77.90 100 MET A C 1
ATOM 747 O O . MET A 1 104 ? 6.962 14.211 127.709 1.00 72.11 100 MET A O 1
ATOM 752 N N . ASN A 1 105 ? 7.975 12.308 127.037 1.00 67.42 101 ASN A N 1
ATOM 753 C CA . ASN A 1 105 ? 9.309 12.879 126.969 1.00 59.36 101 ASN A CA 1
ATOM 754 C C . ASN A 1 105 ? 9.799 13.166 125.554 1.00 48.07 101 ASN A C 1
ATOM 755 O O . ASN A 1 105 ? 10.799 12.599 125.109 1.00 53.75 101 ASN A O 1
ATOM 760 N N . ILE A 1 106 ? 9.098 14.039 124.845 1.00 38.65 102 ILE A N 1
ATOM 761 C CA . ILE A 1 106 ? 9.668 14.604 123.635 1.00 35.64 102 ILE A CA 1
ATOM 762 C C . ILE A 1 106 ? 10.353 15.888 124.074 1.00 46.86 102 ILE A C 1
ATOM 763 O O . ILE A 1 106 ? 9.721 16.936 124.218 1.00 49.96 102 ILE A O 1
ATOM 768 N N . VAL A 1 107 ? 11.650 15.775 124.341 1.00 45.97 103 VAL A N 1
ATOM 769 C CA . VAL A 1 107 ? 12.418 16.894 124.866 1.00 54.28 103 VAL A CA 1
ATOM 770 C C . VAL A 1 107 ? 12.665 17.896 123.745 1.00 62.55 103 VAL A C 1
ATOM 771 O O . VAL A 1 107 ? 13.163 17.547 122.667 1.00 63.12 103 VAL A O 1
ATOM 775 N N . ARG A 1 108 ? 12.315 19.147 124.033 1.00 66.45 104 ARG A N 1
ATOM 776 C CA . ARG A 1 108 ? 12.072 20.174 123.024 1.00 69.03 104 ARG A CA 1
ATOM 777 C C . ARG A 1 108 ? 12.608 21.544 123.436 1.00 81.88 104 ARG A C 1
ATOM 778 O O . ARG A 1 108 ? 12.540 21.910 124.608 1.00 94.18 104 ARG A O 1
ATOM 786 N N . THR A 1 109 ? 13.113 22.307 122.469 1.00 73.89 105 THR A N 1
ATOM 787 C CA . THR A 1 109 ? 13.524 23.690 122.702 1.00 60.92 105 THR A CA 1
ATOM 788 C C . THR A 1 109 ? 13.289 24.545 121.446 1.00 51.67 105 THR A C 1
ATOM 789 O O . THR A 1 109 ? 13.080 24.004 120.358 1.00 51.93 105 THR A O 1
ATOM 793 N N . PRO A 1 110 ? 13.309 25.886 121.592 1.00 43.96 106 PRO A N 1
ATOM 794 C CA . PRO A 1 110 ? 13.148 26.775 120.432 1.00 42.53 106 PRO A CA 1
ATOM 795 C C . PRO A 1 110 ? 14.162 26.555 119.301 1.00 38.78 106 PRO A C 1
ATOM 796 O O . PRO A 1 110 ? 13.824 26.765 118.134 1.00 41.75 106 PRO A O 1
ATOM 800 N N . SER A 1 111 ? 15.380 26.137 119.631 1.00 29.70 107 SER A N 1
ATOM 801 C CA . SER A 1 111 ? 16.400 25.948 118.602 1.00 32.59 107 SER A CA 1
ATOM 802 C C . SER A 1 111 ? 16.371 24.549 118.005 1.00 33.53 107 SER A C 1
ATOM 803 O O . SER A 1 111 ? 16.979 24.303 116.965 1.00 32.10 107 SER A O 1
ATOM 806 N N . VAL A 1 112 ? 15.675 23.629 118.663 1.00 27.80 108 VAL A N 1
ATOM 807 C CA . VAL A 1 112 ? 15.649 22.250 118.197 1.00 26.10 108 VAL A CA 1
ATOM 808 C C . VAL A 1 112 ? 14.235 21.853 117.795 1.00 28.93 108 VAL A C 1
ATOM 809 O O . VAL A 1 112 ? 13.342 21.769 118.635 1.00 30.10 108 VAL A O 1
ATOM 813 N N . ALA A 1 113 ? 14.044 21.616 116.504 1.00 28.52 109 ALA A N 1
ATOM 814 C CA . ALA A 1 113 ? 12.750 21.202 115.977 1.00 31.64 109 ALA A CA 1
ATOM 815 C C . ALA A 1 113 ? 12.677 19.685 115.880 1.00 29.71 109 ALA A C 1
ATOM 816 O O . ALA A 1 113 ? 13.690 19.002 116.027 1.00 31.20 109 ALA A O 1
ATOM 818 N N . GLN A 1 114 ? 11.483 19.156 115.637 1.00 26.60 110 GLN A N 1
ATOM 819 C CA . GLN A 1 114 ? 11.348 17.727 115.370 1.00 26.53 110 GLN A CA 1
ATOM 820 C C . GLN A 1 114 ? 10.577 17.418 114.097 1.00 31.59 110 GLN A C 1
ATOM 821 O O . GLN A 1 114 ? 9.663 18.143 113.713 1.00 29.70 110 GLN A O 1
ATOM 827 N N . ILE A 1 115 ? 10.963 16.321 113.458 1.00 28.26 111 ILE A N 1
ATOM 828 C CA . ILE A 1 115 ? 10.147 15.694 112.429 1.00 24.98 111 ILE A CA 1
ATOM 829 C C . ILE A 1 115 ? 9.559 14.421 113.011 1.00 26.85 111 ILE A C 1
ATOM 830 O O . ILE A 1 115 ? 10.287 13.581 113.548 1.00 31.48 111 ILE A O 1
ATOM 835 N N . GLY A 1 116 ? 8.243 14.276 112.925 1.00 27.03 112 GLY A N 1
ATOM 836 C CA . GLY A 1 116 ? 7.594 13.096 113.459 1.00 23.84 112 GLY A CA 1
ATOM 837 C C . GLY A 1 116 ? 6.931 12.262 112.383 1.00 27.80 112 GLY A C 1
ATOM 838 O O . GLY A 1 116 ? 6.259 12.794 111.500 1.00 29.84 112 GLY A O 1
ATOM 839 N N . ILE A 1 117 ? 7.139 10.950 112.439 1.00 24.92 113 ILE A N 1
ATOM 840 C CA . ILE A 1 117 ? 6.476 10.048 111.508 1.00 26.35 113 ILE A CA 1
ATOM 841 C C . ILE A 1 117 ? 5.597 9.063 112.260 1.00 27.15 113 ILE A C 1
ATOM 842 O O . ILE A 1 117 ? 6.076 8.315 113.109 1.00 29.57 113 ILE A O 1
ATOM 847 N N . SER A 1 118 ? 4.308 9.060 111.934 1.00 28.73 114 SER A N 1
ATOM 848 C CA . SER A 1 118 ? 3.383 8.109 112.529 1.00 30.11 114 SER A CA 1
ATOM 849 C C . SER A 1 118 ? 2.863 7.129 111.488 1.00 30.49 114 SER A C 1
ATOM 850 O O . SER A 1 118 ? 2.332 7.540 110.458 1.00 30.41 114 SER A O 1
ATOM 853 N N . VAL A 1 119 ? 3.017 5.837 111.757 1.00 27.63 115 VAL A N 1
ATOM 854 C CA . VAL A 1 119 ? 2.465 4.814 110.877 1.00 27.23 115 VAL A CA 1
ATOM 855 C C . VAL A 1 119 ? 0.957 4.745 111.096 1.00 32.07 115 VAL A C 1
ATOM 856 O O . VAL A 1 119 ? 0.495 4.395 112.185 1.00 34.10 115 VAL A O 1
ATOM 860 N N . GLU A 1 120 ? 0.201 5.095 110.057 1.00 27.32 116 GLU A N 1
ATOM 861 C CA . GLU A 1 120 ? -1.249 5.244 110.152 1.00 31.99 116 GLU A CA 1
ATOM 862 C C . GLU A 1 120 ? -1.964 4.430 109.079 1.00 34.64 116 GLU A C 1
ATOM 863 O O . GLU A 1 120 ? -1.365 4.040 108.074 1.00 31.27 116 GLU A O 1
ATOM 869 N N . LEU A 1 121 ? -3.253 4.188 109.291 1.00 34.26 117 LEU A N 1
ATOM 870 C CA . LEU A 1 121 ? -4.093 3.570 108.272 1.00 33.73 117 LEU A CA 1
ATOM 871 C C . LEU A 1 121 ? -4.238 4.499 107.077 1.00 28.32 117 LEU A C 1
ATOM 872 O O . LEU A 1 121 ? -4.519 5.689 107.244 1.00 31.80 117 LEU A O 1
ATOM 877 N N . LEU A 1 122 ? -4.043 3.957 105.876 1.00 33.03 118 LEU A N 1
ATOM 878 C CA . LEU A 1 122 ? -4.188 4.733 104.644 1.00 32.48 118 LEU A CA 1
ATOM 879 C C . LEU A 1 122 ? -5.562 5.399 104.567 1.00 34.63 118 LEU A C 1
ATOM 880 O O . LEU A 1 122 ? -5.694 6.528 104.088 1.00 31.93 118 LEU A O 1
ATOM 885 N N . ASP A 1 123 ? -6.579 4.693 105.053 1.00 41.19 119 ASP A N 1
ATOM 886 C CA . ASP A 1 123 ? -7.937 5.231 105.103 1.00 48.41 119 ASP A CA 1
ATOM 887 C C . ASP A 1 123 ? -8.024 6.466 105.998 1.00 48.39 119 ASP A C 1
ATOM 888 O O . ASP A 1 123 ? -8.763 7.404 105.698 1.00 50.96 119 ASP A O 1
ATOM 893 N N . SER A 1 124 ? -7.273 6.461 107.095 1.00 41.73 120 SER A N 1
ATOM 894 C CA . SER A 1 124 ? -7.241 7.606 108.002 1.00 41.23 120 SER A CA 1
ATOM 895 C C . SER A 1 124 ? -6.451 8.758 107.399 1.00 39.57 120 SER A C 1
ATOM 896 O O . SER A 1 124 ? -6.809 9.928 107.566 1.00 34.94 120 SER A O 1
ATOM 899 N N . MET A 1 125 ? -5.370 8.424 106.700 1.00 32.24 121 MET A N 1
ATOM 900 C CA . MET A 1 125 ? -4.518 9.432 106.087 1.00 28.59 121 MET A CA 1
ATOM 901 C C . MET A 1 125 ? -5.278 10.201 105.008 1.00 35.57 121 MET A C 1
ATOM 902 O O . MET A 1 125 ? -5.052 11.394 104.805 1.00 36.13 121 MET A O 1
ATOM 907 N N . ALA A 1 126 ? -6.191 9.510 104.332 1.00 34.82 122 ALA A N 1
ATOM 908 C CA . ALA A 1 126 ? -6.984 10.102 103.259 1.00 33.21 122 ALA A CA 1
ATOM 909 C C . ALA A 1 126 ? -7.927 11.201 103.761 1.00 45.44 122 ALA A C 1
ATOM 910 O O . ALA A 1 126 ? -8.451 11.986 102.972 1.00 47.79 122 ALA A O 1
ATOM 912 N N . GLN A 1 127 ? -8.132 11.261 105.073 1.00 44.34 123 GLN A N 1
ATOM 913 C CA . GLN A 1 127 ? -9.048 12.240 105.650 1.00 49.00 123 GLN A CA 1
ATOM 914 C C . GLN A 1 127 ? -8.319 13.364 106.387 1.00 54.31 123 GLN A C 1
ATOM 915 O O . GLN A 1 127 ? -8.950 14.236 106.990 1.00 47.38 123 GLN A O 1
ATOM 921 N N . GLN A 1 128 ? -6.991 13.349 106.331 1.00 39.92 124 GLN A N 1
ATOM 922 C CA . GLN A 1 128 ? -6.196 14.385 106.979 1.00 36.04 124 GLN A CA 1
ATOM 923 C C . GLN A 1 128 ? -5.925 15.566 106.048 1.00 39.59 124 GLN A C 1
ATOM 924 O O . GLN A 1 128 ? -5.950 15.426 104.829 1.00 40.49 124 GLN A O 1
ATOM 930 N N . THR A 1 129 ? -5.661 16.729 106.637 1.00 40.65 125 THR A N 1
ATOM 931 C CA . THR A 1 129 ? -5.382 17.941 105.876 1.00 43.78 125 THR A CA 1
ATOM 932 C C . THR A 1 129 ? -4.025 18.534 106.242 1.00 41.61 125 THR A C 1
ATOM 933 O O . THR A 1 129 ? -3.870 19.105 107.322 1.00 40.42 125 THR A O 1
ATOM 937 N N . PRO A 1 130 ? -3.033 18.399 105.349 1.00 37.96 126 PRO A N 1
ATOM 938 C CA . PRO A 1 130 ? -1.744 19.049 105.601 1.00 34.71 126 PRO A CA 1
ATOM 939 C C . PRO A 1 130 ? -1.873 20.567 105.566 1.00 37.32 126 PRO A C 1
ATOM 940 O O . PRO A 1 130 ? -2.802 21.092 104.951 1.00 35.67 126 PRO A O 1
ATOM 944 N N . VAL A 1 131 ? -0.961 21.263 106.230 1.00 35.74 127 VAL A N 1
ATOM 945 C CA . VAL A 1 131 ? -0.947 22.717 106.180 1.00 40.41 127 VAL A CA 1
ATOM 946 C C . VAL A 1 131 ? -0.526 23.195 104.801 1.00 47.17 127 VAL A C 1
ATOM 947 O O . VAL A 1 131 ? 0.162 22.481 104.073 1.00 44.92 127 VAL A O 1
ATOM 951 N N . GLY A 1 132 ? -0.958 24.398 104.438 1.00 49.09 128 GLY A N 1
ATOM 952 C CA . GLY A 1 132 ? -0.598 24.974 103.157 1.00 48.69 128 GLY A CA 1
ATOM 953 C C . GLY A 1 132 ? 0.881 25.307 103.089 1.00 48.69 128 GLY A C 1
ATOM 954 O O . GLY A 1 132 ? 1.519 25.527 104.122 1.00 44.20 128 GLY A O 1
ATOM 955 N N . ASN A 1 133 ? 1.416 25.330 101.868 1.00 51.68 129 ASN A N 1
ATOM 956 C CA . ASN A 1 133 ? 2.821 25.647 101.592 1.00 63.87 129 ASN A CA 1
ATOM 957 C C . ASN A 1 133 ? 3.804 24.586 102.088 1.00 54.78 129 ASN A C 1
ATOM 958 O O . ASN A 1 133 ? 5.014 24.810 102.086 1.00 53.49 129 ASN A O 1
ATOM 963 N N . ALA A 1 134 ? 3.290 23.433 102.503 1.00 49.15 130 ALA A N 1
ATOM 964 C CA . ALA A 1 134 ? 4.147 22.346 102.968 1.00 47.21 130 ALA A CA 1
ATOM 965 C C . ALA A 1 134 ? 4.703 21.539 101.795 1.00 47.18 130 ALA A C 1
ATOM 966 O O . ALA A 1 134 ? 5.909 21.324 101.694 1.00 40.45 130 ALA A O 1
ATOM 968 N N . ALA A 1 135 ? 3.821 21.093 100.908 1.00 51.41 131 ALA A N 1
ATOM 969 C CA . ALA A 1 135 ? 4.240 20.288 99.766 1.00 56.38 131 ALA A CA 1
ATOM 970 C C . ALA A 1 135 ? 4.964 21.140 98.727 1.00 58.90 131 ALA A C 1
ATOM 971 O O . ALA A 1 135 ? 4.675 22.328 98.576 1.00 49.49 131 ALA A O 1
ATOM 973 N N . VAL A 1 136 ? 5.908 20.527 98.019 1.00 53.37 132 VAL A N 1
ATOM 974 C CA . VAL A 1 136 ? 6.655 21.218 96.973 1.00 51.69 132 VAL A CA 1
ATOM 975 C C . VAL A 1 136 ? 6.472 20.526 95.625 1.00 51.38 132 VAL A C 1
ATOM 976 O O . VAL A 1 136 ? 6.031 19.377 95.564 1.00 52.58 132 VAL A O 1
ATOM 980 N N . ASP A 1 140 ? 6.365 25.475 89.917 1.00 76.38 136 ASP A N 1
ATOM 981 C CA . ASP A 1 140 ? 5.407 26.421 90.483 1.00 78.27 136 ASP A CA 1
ATOM 982 C C . ASP A 1 140 ? 6.127 27.524 91.255 1.00 70.65 136 ASP A C 1
ATOM 983 O O . ASP A 1 140 ? 5.578 28.606 91.477 1.00 74.34 136 ASP A O 1
ATOM 988 N N . SER A 1 141 ? 7.364 27.243 91.654 1.00 60.05 137 SER A N 1
ATOM 989 C CA . SER A 1 141 ? 8.187 28.237 92.329 1.00 59.37 137 SER A CA 1
ATOM 990 C C . SER A 1 141 ? 8.578 29.343 91.356 1.00 52.08 137 SER A C 1
ATOM 991 O O . SER A 1 141 ? 8.618 30.523 91.714 1.00 43.07 137 SER A O 1
ATOM 994 N N . PHE A 1 142 ? 8.863 28.950 90.119 1.00 53.93 138 PHE A N 1
ATOM 995 C CA . PHE A 1 142 ? 9.238 29.904 89.087 1.00 44.79 138 PHE A CA 1
ATOM 996 C C . PHE A 1 142 ? 8.073 30.838 88.777 1.00 41.16 138 PHE A C 1
ATOM 997 O O . PHE A 1 142 ? 8.276 31.999 88.427 1.00 39.54 138 PHE A O 1
ATOM 1005 N N . THR A 1 143 ? 6.855 30.324 88.916 1.00 39.99 139 THR A N 1
ATOM 1006 C CA . THR A 1 143 ? 5.654 31.130 88.721 1.00 43.57 139 THR A CA 1
ATOM 1007 C C . THR A 1 143 ? 5.618 32.307 89.693 1.00 43.54 139 THR A C 1
ATOM 1008 O O . THR A 1 143 ? 5.287 33.432 89.314 1.00 46.43 139 THR A O 1
ATOM 1012 N N . GLN A 1 144 ? 5.972 32.040 90.947 1.00 35.18 140 GLN A N 1
ATOM 1013 C CA . GLN A 1 144 ? 6.075 33.084 91.956 1.00 36.31 140 GLN A CA 1
ATOM 1014 C C . GLN A 1 144 ? 7.122 34.120 91.555 1.00 37.25 140 GLN A C 1
ATOM 1015 O O . GLN A 1 144 ? 6.915 35.326 91.718 1.00 32.82 140 GLN A O 1
ATOM 1021 N N . PHE A 1 145 ? 8.243 33.639 91.026 1.00 30.27 141 PHE A N 1
ATOM 1022 C CA . PHE A 1 145 ? 9.327 34.510 90.593 1.00 30.50 141 PHE A CA 1
ATOM 1023 C C . PHE A 1 145 ? 8.884 35.502 89.516 1.00 32.87 141 PHE A C 1
ATOM 1024 O O . PHE A 1 145 ? 9.131 36.705 89.630 1.00 29.57 141 PHE A O 1
ATOM 1032 N N . THR A 1 146 ? 8.240 34.991 88.469 1.00 28.60 142 THR A N 1
ATOM 1033 C CA . THR A 1 146 ? 7.856 35.822 87.330 1.00 27.10 142 THR A CA 1
ATOM 1034 C C . THR A 1 146 ? 6.849 36.895 87.751 1.00 35.38 142 THR A C 1
ATOM 1035 O O . THR A 1 146 ? 6.945 38.050 87.328 1.00 30.91 142 THR A O 1
ATOM 1039 N N . GLN A 1 147 ? 5.902 36.511 88.600 1.00 34.84 143 GLN A N 1
ATOM 1040 C CA . GLN A 1 147 ? 4.899 37.442 89.112 1.00 38.54 143 GLN A CA 1
ATOM 1041 C C . GLN A 1 147 ? 5.533 38.534 89.962 1.00 38.97 143 GLN A C 1
ATOM 1042 O O . GLN A 1 147 ? 5.166 39.709 89.861 1.00 34.66 143 GLN A O 1
ATOM 1048 N N . LYS A 1 148 ? 6.480 38.144 90.808 1.00 33.89 144 LYS A N 1
ATOM 1049 C CA . LYS A 1 148 ? 7.156 39.108 91.665 1.00 29.64 144 LYS A CA 1
ATOM 1050 C C . LYS A 1 148 ? 8.031 40.062 90.860 1.00 30.36 144 LYS A C 1
ATOM 1051 O O . LYS A 1 148 ? 8.051 41.261 91.136 1.00 31.57 144 LYS A O 1
ATOM 1057 N N . MET A 1 149 ? 8.759 39.541 89.876 1.00 26.85 145 MET A N 1
ATOM 1058 C CA . MET A 1 149 ? 9.624 40.404 89.074 1.00 28.91 145 MET A CA 1
ATOM 1059 C C . MET A 1 149 ? 8.803 41.408 88.276 1.00 29.51 145 MET A C 1
ATOM 1060 O O . MET A 1 149 ? 9.189 42.571 88.147 1.00 23.93 145 MET A O 1
ATOM 1065 N N . LEU A 1 150 ? 7.670 40.958 87.748 1.00 25.92 146 LEU A N 1
ATOM 1066 C CA . LEU A 1 150 ? 6.779 41.837 86.991 1.00 30.25 146 LEU A CA 1
ATOM 1067 C C . LEU A 1 150 ? 6.281 42.993 87.855 1.00 30.33 146 LEU A C 1
ATOM 1068 O O . LEU A 1 150 ? 6.363 44.163 87.456 1.00 25.23 146 LEU A O 1
ATOM 1073 N N . ASP A 1 151 ? 5.770 42.661 89.038 1.00 24.99 147 ASP A N 1
ATOM 1074 C CA . ASP A 1 151 ? 5.299 43.675 89.974 1.00 27.12 147 ASP A CA 1
ATOM 1075 C C . ASP A 1 151 ? 6.437 44.578 90.438 1.00 31.91 147 ASP A C 1
ATOM 1076 O O . ASP A 1 151 ? 6.255 45.788 90.585 1.00 27.83 147 ASP A O 1
ATOM 1081 N N . ASN A 1 152 ? 7.606 43.985 90.673 1.00 26.74 148 ASN A N 1
ATOM 1082 C CA . ASN A 1 152 ? 8.761 44.735 91.153 1.00 23.99 148 ASN A CA 1
ATOM 1083 C C . ASN A 1 152 ? 9.213 45.762 90.127 1.00 26.40 148 ASN A C 1
ATOM 1084 O O . ASN A 1 152 ? 9.459 46.929 90.463 1.00 27.06 148 ASN A O 1
ATOM 1089 N N . PHE A 1 153 ? 9.325 45.322 88.877 1.00 22.19 149 PHE A N 1
ATOM 1090 C CA . PHE A 1 153 ? 9.725 46.208 87.790 1.00 24.83 149 PHE A CA 1
ATOM 1091 C C . PHE A 1 153 ? 8.729 47.347 87.613 1.00 26.34 149 PHE A C 1
ATOM 1092 O O . PHE A 1 153 ? 9.120 48.513 87.524 1.00 23.08 149 PHE A O 1
ATOM 1100 N N . TYR A 1 154 ? 7.442 47.025 87.571 1.00 22.81 150 TYR A N 1
ATOM 1101 C CA . TYR A 1 154 ? 6.456 48.080 87.371 1.00 19.30 150 TYR A CA 1
ATOM 1102 C C . TYR A 1 154 ? 6.473 49.111 88.497 1.00 24.61 150 TYR A C 1
ATOM 1103 O O . TYR A 1 154 ? 6.396 50.314 88.239 1.00 22.07 150 TYR A O 1
ATOM 1112 N N . ASN A 1 155 ? 6.545 48.648 89.742 1.00 25.48 151 ASN A N 1
ATOM 1113 C CA . ASN A 1 155 ? 6.589 49.567 90.876 1.00 24.28 151 ASN A CA 1
ATOM 1114 C C . ASN A 1 155 ? 7.827 50.451 90.808 1.00 23.06 151 ASN A C 1
ATOM 1115 O O . ASN A 1 155 ? 7.757 51.652 91.057 1.00 20.83 151 ASN A O 1
ATOM 1120 N N . PHE A 1 156 ? 8.958 49.850 90.451 1.00 21.65 152 PHE A N 1
ATOM 1121 C CA . PHE A 1 156 ? 10.213 50.584 90.300 1.00 22.45 152 PHE A CA 1
ATOM 1122 C C . PHE A 1 156 ? 10.107 51.635 89.193 1.00 23.00 152 PHE A C 1
ATOM 1123 O O . PHE A 1 156 ? 10.437 52.811 89.407 1.00 23.91 152 PHE A O 1
ATOM 1131 N N . ALA A 1 157 ? 9.659 51.212 88.010 1.00 21.92 153 ALA A N 1
ATOM 1132 C CA . ALA A 1 157 ? 9.562 52.124 86.868 1.00 23.75 153 ALA A CA 1
ATOM 1133 C C . ALA A 1 157 ? 8.642 53.294 87.201 1.00 28.22 153 ALA A C 1
ATOM 1134 O O . ALA A 1 157 ? 8.967 54.453 86.928 1.00 22.47 153 ALA A O 1
ATOM 1136 N N . SER A 1 158 ? 7.504 52.974 87.812 1.00 21.36 154 SER A N 1
ATOM 1137 C CA . SER A 1 158 ? 6.497 53.965 88.186 1.00 23.14 154 SER A CA 1
ATOM 1138 C C . SER A 1 158 ? 7.021 54.971 89.203 1.00 24.56 154 SER A C 1
ATOM 1139 O O . SER A 1 158 ? 6.555 56.106 89.248 1.00 21.29 154 SER A O 1
ATOM 1142 N N . SER A 1 159 ? 8.001 54.567 90.008 1.00 23.07 155 SER A N 1
ATOM 1143 C CA . SER A 1 159 ? 8.515 55.457 91.046 1.00 22.22 155 SER A CA 1
ATOM 1144 C C . SER A 1 159 ? 9.250 56.648 90.427 1.00 27.22 155 SER A C 1
ATOM 1145 O O . SER A 1 159 ? 9.457 57.664 91.081 1.00 23.54 155 SER A O 1
ATOM 1148 N N . PHE A 1 160 ? 9.608 56.531 89.154 1.00 22.91 156 PHE A N 1
ATOM 1149 C CA . PHE A 1 160 ? 10.310 57.604 88.458 1.00 21.85 156 PHE A CA 1
ATOM 1150 C C . PHE A 1 160 ? 9.377 58.462 87.607 1.00 26.21 156 PHE A C 1
ATOM 1151 O O . PHE A 1 160 ? 9.840 59.328 86.856 1.00 23.12 156 PHE A O 1
ATOM 1159 N N . ALA A 1 161 ? 8.071 58.227 87.725 1.00 23.26 157 ALA A N 1
ATOM 1160 C CA . ALA A 1 161 ? 7.099 58.950 86.908 1.00 24.36 157 ALA A CA 1
ATOM 1161 C C . ALA A 1 161 ? 7.096 60.430 87.268 1.00 25.34 157 ALA A C 1
ATOM 1162 O O . ALA A 1 161 ? 7.103 60.796 88.442 1.00 24.53 157 ALA A O 1
ATOM 1164 N N . VAL A 1 162 ? 7.072 61.269 86.244 1.00 21.00 158 VAL A N 1
ATOM 1165 C CA . VAL A 1 162 ? 7.191 62.703 86.431 1.00 23.30 158 VAL A CA 1
ATOM 1166 C C . VAL A 1 162 ? 6.343 63.433 85.391 1.00 27.21 158 VAL A C 1
ATOM 1167 O O . VAL A 1 162 ? 6.218 62.982 84.249 1.00 24.65 158 VAL A O 1
ATOM 1171 N N . SER A 1 163 ? 5.729 64.541 85.787 1.00 24.09 159 SER A N 1
ATOM 1172 C CA . SER A 1 163 ? 4.983 65.347 84.832 1.00 25.56 159 SER A CA 1
ATOM 1173 C C . SER A 1 163 ? 5.945 66.296 84.137 1.00 23.43 159 SER A C 1
ATOM 1174 O O . SER A 1 163 ? 7.080 66.451 84.573 1.00 25.23 159 SER A O 1
ATOM 1177 N N . GLN A 1 164 ? 5.494 66.932 83.062 1.00 26.98 160 GLN A N 1
ATOM 1178 C CA . GLN A 1 164 ? 6.332 67.902 82.361 1.00 30.40 160 GLN A CA 1
ATOM 1179 C C . GLN A 1 164 ? 6.748 69.049 83.275 1.00 34.05 160 GLN A C 1
ATOM 1180 O O . GLN A 1 164 ? 7.875 69.541 83.195 1.00 39.21 160 GLN A O 1
ATOM 1186 N N . ALA A 1 165 ? 5.846 69.456 84.161 1.00 34.18 161 ALA A N 1
ATOM 1187 C CA . ALA A 1 165 ? 6.117 70.555 85.081 1.00 42.68 161 ALA A CA 1
ATOM 1188 C C . ALA A 1 165 ? 7.154 70.185 86.140 1.00 45.70 161 ALA A C 1
ATOM 1189 O O . ALA A 1 165 ? 7.797 71.061 86.718 1.00 51.17 161 ALA A O 1
ATOM 1191 N N . GLN A 1 166 ? 7.315 68.890 86.394 1.00 37.48 162 GLN A N 1
ATOM 1192 C CA . GLN A 1 166 ? 8.231 68.424 87.430 1.00 34.40 162 GLN A CA 1
ATOM 1193 C C . GLN A 1 166 ? 9.601 68.032 86.853 1.00 37.82 162 GLN A C 1
ATOM 1194 O O . GLN A 1 166 ? 10.539 67.760 87.601 1.00 43.86 162 GLN A O 1
ATOM 1200 N N . MET A 1 167 ? 9.710 68.008 85.528 1.00 34.04 163 MET A N 1
ATOM 1201 C CA . MET A 1 167 ? 10.941 67.573 84.859 1.00 38.97 163 MET A CA 1
ATOM 1202 C C . MET A 1 167 ? 12.117 68.530 84.988 1.00 45.90 163 MET A C 1
ATOM 1203 O O . MET A 1 167 ? 11.943 69.744 85.061 1.00 52.94 163 MET A O 1
ATOM 1208 N N . THR A 1 168 ? 13.317 67.960 84.996 1.00 44.27 164 THR A N 1
ATOM 1209 C CA . THR A 1 168 ? 14.538 68.731 84.814 1.00 49.35 164 THR A CA 1
ATOM 1210 C C . THR A 1 168 ? 14.984 68.593 83.358 1.00 43.53 164 THR A C 1
ATOM 1211 O O . THR A 1 168 ? 14.831 67.527 82.762 1.00 43.27 164 THR A O 1
ATOM 1215 N N . PRO A 1 169 ? 15.519 69.678 82.773 1.00 49.12 165 PRO A N 1
ATOM 1216 C CA . PRO A 1 169 ? 15.981 69.670 81.378 1.00 50.34 165 PRO A CA 1
ATOM 1217 C C . PRO A 1 169 ? 17.007 68.572 81.095 1.00 43.81 165 PRO A C 1
ATOM 1218 O O . PRO A 1 169 ? 18.057 68.526 81.733 1.00 39.35 165 PRO A O 1
ATOM 1222 N N . SER A 1 170 ? 16.696 67.697 80.143 1.00 41.60 166 SER A N 1
ATOM 1223 C CA . SER A 1 170 ? 17.582 66.593 79.788 1.00 45.15 166 SER A CA 1
ATOM 1224 C C . SER A 1 170 ? 17.359 66.209 78.327 1.00 47.18 166 SER A C 1
ATOM 1225 O O . SER A 1 170 ? 16.665 65.236 78.036 1.00 50.19 166 SER A O 1
ATOM 1228 N N . PRO A 1 171 ? 17.955 66.979 77.400 1.00 45.25 167 PRO A N 1
ATOM 1229 C CA . PRO A 1 171 ? 17.677 66.889 75.959 1.00 46.24 167 PRO A CA 1
ATOM 1230 C C . PRO A 1 171 ? 18.072 65.561 75.310 1.00 36.50 167 PRO A C 1
ATOM 1231 O O . PRO A 1 171 ? 17.608 65.265 74.211 1.00 43.19 167 PRO A O 1
ATOM 1235 N N . SER A 1 172 ? 18.913 64.778 75.973 1.00 30.21 168 SER A N 1
ATOM 1236 C CA . SER A 1 172 ? 19.364 63.511 75.405 1.00 38.92 168 SER A CA 1
ATOM 1237 C C . SER A 1 172 ? 18.559 62.320 75.922 1.00 42.87 168 SER A C 1
ATOM 1238 O O . SER A 1 172 ? 18.747 61.189 75.467 1.00 38.42 168 SER A O 1
ATOM 1241 N N . GLU A 1 173 ? 17.673 62.574 76.878 1.00 31.86 169 GLU A N 1
ATOM 1242 C CA . GLU A 1 173 ? 16.892 61.504 77.497 1.00 37.80 169 GLU A CA 1
ATOM 1243 C C . GLU A 1 173 ? 15.584 61.245 76.754 1.00 32.70 169 GLU A C 1
ATOM 1244 O O . GLU A 1 173 ? 14.973 62.171 76.218 1.00 32.69 169 GLU A O 1
ATOM 1250 N N . MET A 1 174 ? 15.165 59.981 76.730 1.00 27.72 170 MET A N 1
ATOM 1251 C CA . MET A 1 174 ? 13.868 59.611 76.173 1.00 26.95 170 MET A CA 1
ATOM 1252 C C . MET A 1 174 ? 12.883 59.236 77.285 1.00 24.56 170 MET A C 1
ATOM 1253 O O . MET A 1 174 ? 13.278 58.715 78.335 1.00 23.62 170 MET A O 1
ATOM 1258 N N . PHE A 1 175 ? 11.607 59.512 77.042 1.00 22.49 171 PHE A N 1
ATOM 1259 C CA . PHE A 1 175 ? 10.559 59.300 78.029 1.00 23.74 171 PHE A CA 1
ATOM 1260 C C . PHE A 1 175 ? 9.412 58.497 77.436 1.00 20.29 171 PHE A C 1
ATOM 1261 O O . PHE A 1 175 ? 9.051 58.680 76.275 1.00 23.89 171 PHE A O 1
ATOM 1269 N N . ILE A 1 176 ? 8.843 57.612 78.245 1.00 23.26 172 ILE A N 1
ATOM 1270 C CA . ILE A 1 176 ? 7.672 56.836 77.838 1.00 20.40 172 ILE A CA 1
ATOM 1271 C C . ILE A 1 176 ? 6.445 57.341 78.596 1.00 19.92 172 ILE A C 1
ATOM 1272 O O . ILE A 1 176 ? 6.500 57.514 79.812 1.00 22.75 172 ILE A O 1
ATOM 1277 N N . PRO A 1 177 ? 5.331 57.600 77.882 1.00 20.39 173 PRO A N 1
ATOM 1278 C CA . PRO A 1 177 ? 4.115 58.022 78.590 1.00 22.60 173 PRO A CA 1
ATOM 1279 C C . PRO A 1 177 ? 3.726 56.986 79.636 1.00 25.84 173 PRO A C 1
ATOM 1280 O O . PRO A 1 177 ? 3.790 55.791 79.352 1.00 22.16 173 PRO A O 1
ATOM 1284 N N . ALA A 1 178 ? 3.358 57.434 80.830 1.00 24.26 174 ALA A N 1
ATOM 1285 C CA . ALA A 1 178 ? 3.022 56.514 81.908 1.00 22.97 174 ALA A CA 1
ATOM 1286 C C . ALA A 1 178 ? 1.851 55.588 81.546 1.00 21.56 174 ALA A C 1
ATOM 1287 O O . ALA A 1 178 ? 1.817 54.436 81.978 1.00 25.63 174 ALA A O 1
ATOM 1289 N N . ASN A 1 179 ? 0.897 56.065 80.749 1.00 25.47 175 ASN A N 1
ATOM 1290 C CA . ASN A 1 179 ? -0.243 55.208 80.441 1.00 25.90 175 ASN A CA 1
ATOM 1291 C C . ASN A 1 179 ? 0.169 54.059 79.517 1.00 27.43 175 ASN A C 1
ATOM 1292 O O . ASN A 1 179 ? -0.459 53.000 79.529 1.00 24.00 175 ASN A O 1
ATOM 1297 N N . VAL A 1 180 ? 1.249 54.253 78.760 1.00 22.67 176 VAL A N 1
ATOM 1298 C CA . VAL A 1 180 ? 1.801 53.188 77.919 1.00 23.17 176 VAL A CA 1
ATOM 1299 C C . VAL A 1 180 ? 2.450 52.093 78.784 1.00 23.93 176 VAL A C 1
ATOM 1300 O O . VAL A 1 180 ? 2.258 50.897 78.549 1.00 25.22 176 VAL A O 1
ATOM 1304 N N . VAL A 1 181 ? 3.211 52.507 79.786 1.00 20.99 177 VAL A N 1
ATOM 1305 C CA . VAL A 1 181 ? 3.832 51.559 80.712 1.00 22.26 177 VAL A CA 1
ATOM 1306 C C . VAL A 1 181 ? 2.764 50.765 81.472 1.00 22.88 177 VAL A C 1
ATOM 1307 O O . VAL A 1 181 ? 2.885 49.549 81.653 1.00 22.52 177 VAL A O 1
ATOM 1311 N N . LEU A 1 182 ? 1.703 51.446 81.890 1.00 22.79 178 LEU A N 1
ATOM 1312 C CA . LEU A 1 182 ? 0.616 50.780 82.597 1.00 24.22 178 LEU A CA 1
ATOM 1313 C C . LEU A 1 182 ? -0.099 49.759 81.712 1.00 25.81 178 LEU A C 1
ATOM 1314 O O . LEU A 1 182 ? -0.427 48.656 82.165 1.00 25.21 178 LEU A O 1
ATOM 1319 N N . LYS A 1 183 ? -0.341 50.125 80.457 1.00 22.88 179 LYS A N 1
ATOM 1320 C CA . LYS A 1 183 ? -1.020 49.231 79.522 1.00 24.02 179 LYS A CA 1
ATOM 1321 C C . LYS A 1 183 ? -0.183 47.973 79.309 1.00 27.29 179 LYS A C 1
ATOM 1322 O O . LYS A 1 183 ? -0.712 46.859 79.271 1.00 24.26 179 LYS A O 1
ATOM 1328 N N . TRP A 1 184 ? 1.128 48.158 79.180 1.00 21.28 180 TRP A N 1
ATOM 1329 C CA . TRP A 1 184 ? 2.030 47.028 79.035 1.00 21.44 180 TRP A CA 1
ATOM 1330 C C . TRP A 1 184 ? 1.930 46.109 80.249 1.00 23.78 180 TRP A C 1
ATOM 1331 O O . TRP A 1 184 ? 1.833 44.893 80.115 1.00 23.89 180 TRP A O 1
ATOM 1342 N N . TYR A 1 185 ? 1.950 46.711 81.431 1.00 21.55 181 TYR A N 1
ATOM 1343 C CA . TYR A 1 185 ? 1.899 45.971 82.689 1.00 26.16 181 TYR A CA 1
ATOM 1344 C C . TYR A 1 185 ? 0.624 45.129 82.800 1.00 29.00 181 TYR A C 1
ATOM 1345 O O . TYR A 1 185 ? 0.673 43.958 83.163 1.00 25.43 181 TYR A O 1
ATOM 1354 N N . GLU A 1 186 ? -0.512 45.722 82.457 1.00 21.53 182 GLU A N 1
ATOM 1355 C CA . GLU A 1 186 ? -1.786 45.010 82.507 1.00 27.33 182 GLU A CA 1
ATOM 1356 C C . GLU A 1 186 ? -1.849 43.871 81.478 1.00 31.65 182 GLU A C 1
ATOM 1357 O O . GLU A 1 186 ? -2.319 42.773 81.789 1.00 32.03 182 GLU A O 1
ATOM 1363 N N . ASN A 1 187 ? -1.371 44.122 80.264 1.00 30.76 183 ASN A N 1
ATOM 1364 C CA . ASN A 1 187 ? -1.363 43.092 79.224 1.00 32.64 183 ASN A CA 1
ATOM 1365 C C . ASN A 1 187 ? -0.430 41.929 79.560 1.00 35.62 183 ASN A C 1
ATOM 1366 O O . ASN A 1 187 ? -0.790 40.765 79.381 1.00 31.71 183 ASN A O 1
ATOM 1371 N N . PHE A 1 188 ? 0.770 42.249 80.041 1.00 24.83 184 PHE A N 1
ATOM 1372 C CA . PHE A 1 188 ? 1.756 41.230 80.388 1.00 27.61 184 PHE A CA 1
ATOM 1373 C C . PHE A 1 188 ? 1.276 40.385 81.567 1.00 28.94 184 PHE A C 1
ATOM 1374 O O . PHE A 1 188 ? 1.461 39.169 81.570 1.00 31.34 184 PHE A O 1
ATOM 1382 N N . GLN A 1 189 ? 0.677 41.035 82.565 1.00 31.29 185 GLN A N 1
ATOM 1383 C CA . GLN A 1 189 ? 0.051 40.327 83.684 1.00 36.88 185 GLN A CA 1
ATOM 1384 C C . GLN A 1 189 ? -0.947 39.309 83.170 1.00 45.58 185 GLN A C 1
ATOM 1385 O O . GLN A 1 189 ? -0.943 38.145 83.572 1.00 39.90 185 GLN A O 1
ATOM 1391 N N . ARG A 1 190 ? -1.814 39.772 82.278 1.00 39.38 186 ARG A N 1
ATOM 1392 C CA . ARG A 1 190 ? -2.914 38.963 81.799 1.00 43.49 186 ARG A CA 1
ATOM 1393 C C . ARG A 1 190 ? -2.426 37.821 80.926 1.00 47.28 186 ARG A C 1
ATOM 1394 O O . ARG A 1 190 ? -2.953 36.714 81.003 1.00 49.13 186 ARG A O 1
ATOM 1402 N N . ARG A 1 191 ? -1.412 38.065 80.104 1.00 40.80 187 ARG A N 1
ATOM 1403 C CA . ARG A 1 191 ? -0.905 36.995 79.252 1.00 44.57 187 ARG A CA 1
ATOM 1404 C C . ARG A 1 191 ? -0.052 35.999 80.017 1.00 51.36 187 ARG A C 1
ATOM 1405 O O . ARG A 1 191 ? 0.089 34.855 79.592 1.00 44.58 187 ARG A O 1
ATOM 1413 N N . LEU A 1 192 ? 0.478 36.424 81.159 1.00 41.36 188 LEU A N 1
ATOM 1414 C CA . LEU A 1 192 ? 1.267 35.534 82.000 1.00 47.15 188 LEU A CA 1
ATOM 1415 C C . LEU A 1 192 ? 0.372 34.548 82.746 1.00 52.04 188 LEU A C 1
ATOM 1416 O O . LEU A 1 192 ? 0.801 33.448 83.098 1.00 57.05 188 LEU A O 1
ATOM 1421 N N . ALA A 1 193 ? -0.882 34.935 82.959 1.00 57.55 189 ALA A N 1
ATOM 1422 C CA . ALA A 1 193 ? -1.802 34.116 83.742 1.00 58.77 189 ALA A CA 1
ATOM 1423 C C . ALA A 1 193 ? -2.587 33.100 82.904 1.00 65.01 189 ALA A C 1
ATOM 1424 O O . ALA A 1 193 ? -3.386 32.339 83.446 1.00 69.87 189 ALA A O 1
ATOM 1426 N N . GLN A 1 194 ? -2.373 33.086 81.593 1.00 66.55 190 GLN A N 1
ATOM 1427 C CA . GLN A 1 194 ? -3.023 32.093 80.740 1.00 67.95 190 GLN A CA 1
ATOM 1428 C C . GLN A 1 194 ? -1.987 31.175 80.112 1.00 69.84 190 GLN A C 1
ATOM 1429 O O . GLN A 1 194 ? -2.301 30.083 79.641 1.00 75.57 190 GLN A O 1
ATOM 1435 N N . ASN A 1 195 ? -0.751 31.653 80.083 1.00 63.82 191 ASN A N 1
ATOM 1436 C CA . ASN A 1 195 ? 0.353 30.926 79.474 1.00 64.34 191 ASN A CA 1
ATOM 1437 C C . ASN A 1 195 ? 1.673 31.334 80.121 1.00 65.08 191 ASN A C 1
ATOM 1438 O O . ASN A 1 195 ? 2.448 32.071 79.518 1.00 68.40 191 ASN A O 1
ATOM 1443 N N . PRO A 1 196 ? 1.936 30.849 81.348 1.00 61.47 192 PRO A N 1
ATOM 1444 C CA . PRO A 1 196 ? 3.117 31.245 82.134 1.00 59.30 192 PRO A CA 1
ATOM 1445 C C . PRO A 1 196 ? 4.448 31.050 81.407 1.00 58.93 192 PRO A C 1
ATOM 1446 O O . PRO A 1 196 ? 5.475 31.540 81.877 1.00 61.12 192 PRO A O 1
ATOM 1450 N N . LEU A 1 197 ? 4.422 30.349 80.278 1.00 60.10 193 LEU A N 1
ATOM 1451 C CA . LEU A 1 197 ? 5.619 30.125 79.485 1.00 69.11 193 LEU A CA 1
ATOM 1452 C C . LEU A 1 197 ? 5.528 30.806 78.119 1.00 66.01 193 LEU A C 1
ATOM 1453 O O . LEU A 1 197 ? 6.281 30.457 77.197 1.00 66.31 193 LEU A O 1
ATOM 1458 N N . PHE A 1 198 ? 4.622 31.776 77.986 1.00 63.35 1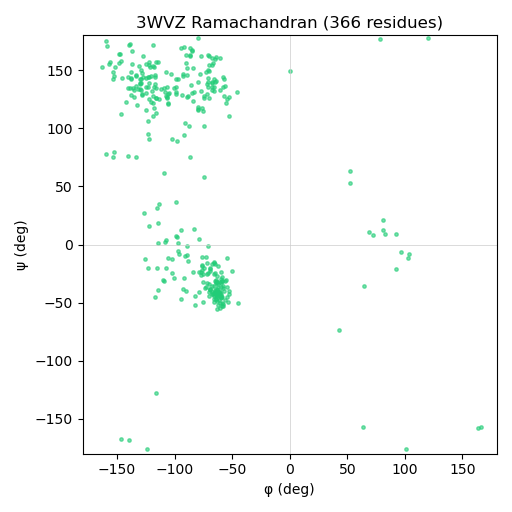94 PHE A N 1
ATOM 1459 C CA . PHE A 1 198 ? 4.464 32.488 76.714 1.00 65.57 194 PHE A CA 1
ATOM 1460 C C . PHE A 1 198 ? 5.743 33.162 76.248 1.00 63.37 194 PHE A C 1
ATOM 1461 O O . PHE A 1 198 ? 6.007 33.269 75.046 1.00 63.76 194 PHE A O 1
ATOM 1469 N N . TRP A 1 199 ? 6.502 33.666 77.210 1.00 61.57 195 TRP A N 1
ATOM 1470 C CA . TRP A 1 199 ? 7.646 34.511 76.916 1.00 53.43 195 TRP A CA 1
ATOM 1471 C C . TRP A 1 199 ? 8.824 33.714 76.366 1.00 49.45 195 TRP A C 1
ATOM 1472 O O . TRP A 1 199 ? 8.927 32.504 76.565 1.00 51.71 195 TRP A O 1
ATOM 1483 N N . ALA B 1 1 ? 34.375 -5.077 100.123 1.00 68.35 -3 ALA B N 1
ATOM 1484 C CA . ALA B 1 1 ? 35.128 -3.937 99.616 1.00 67.03 -3 ALA B CA 1
ATOM 1485 C C . ALA B 1 1 ? 35.121 -2.781 100.611 1.00 72.13 -3 ALA B C 1
ATOM 1486 O O . ALA B 1 1 ? 35.275 -2.983 101.816 1.00 79.27 -3 ALA B O 1
ATOM 1488 N N . LEU B 1 2 ? 34.946 -1.570 100.095 1.00 68.40 -2 LEU B N 1
ATOM 1489 C CA . LEU B 1 2 ? 34.864 -0.381 100.931 1.00 61.39 -2 LEU B CA 1
ATOM 1490 C C . LEU B 1 2 ? 33.409 0.057 101.063 1.00 53.58 -2 LEU B C 1
ATOM 1491 O O . LEU B 1 2 ? 33.034 0.712 102.036 1.00 56.11 -2 LEU B O 1
ATOM 1496 N N . GLY B 1 3 ? 32.593 -0.314 100.079 1.00 39.55 -1 GLY B N 1
ATOM 1497 C CA . GLY B 1 3 ? 31.177 0.010 100.097 1.00 31.80 -1 GLY B CA 1
ATOM 1498 C C . GLY B 1 3 ? 30.796 1.193 99.222 1.00 32.85 -1 GLY B C 1
ATOM 1499 O O . GLY B 1 3 ? 31.627 1.753 98.507 1.00 31.80 -1 GLY B O 1
ATOM 1500 N N . SER B 1 4 ? 29.525 1.575 99.276 1.00 34.58 0 SER B N 1
ATOM 1501 C CA . SER B 1 4 ? 29.037 2.700 98.488 1.00 36.86 0 SER B CA 1
ATOM 1502 C C . SER B 1 4 ? 29.299 4.011 99.217 1.00 31.16 0 SER B C 1
ATOM 1503 O O . SER B 1 4 ? 29.345 4.051 100.447 1.00 34.83 0 SER B O 1
ATOM 1506 N N . MET B 1 5 ? 29.463 5.081 98.451 1.00 28.36 1 MET B N 1
ATOM 1507 C CA . MET B 1 5 ? 29.836 6.377 99.008 1.00 30.82 1 MET B CA 1
ATOM 1508 C C . MET B 1 5 ? 28.694 7.401 98.951 1.00 30.31 1 MET B C 1
ATOM 1509 O O . MET B 1 5 ? 28.586 8.279 99.818 1.00 23.05 1 MET B O 1
ATOM 1514 N N . PHE B 1 6 ? 27.848 7.281 97.931 1.00 25.41 2 PHE B N 1
ATOM 1515 C CA . PHE B 1 6 ? 26.815 8.281 97.677 1.00 24.96 2 PHE B CA 1
ATOM 1516 C C . PHE B 1 6 ? 25.393 7.733 97.671 1.00 27.16 2 PHE B C 1
ATOM 1517 O O . PHE B 1 6 ? 25.162 6.559 97.388 1.00 25.69 2 PHE B O 1
ATOM 1525 N N . GLY B 1 7 ? 24.442 8.612 97.969 1.00 24.15 3 GLY B N 1
ATOM 1526 C CA . GLY B 1 7 ? 23.039 8.312 97.772 1.00 24.16 3 GLY B CA 1
ATOM 1527 C C . GLY B 1 7 ? 22.456 9.272 96.751 1.00 27.81 3 GLY B C 1
ATOM 1528 O O . GLY B 1 7 ? 22.851 10.442 96.673 1.00 24.84 3 GLY B O 1
ATOM 1529 N N . CYS B 1 8 ? 21.519 8.774 95.957 1.00 23.30 4 CYS B N 1
ATOM 1530 C CA . CYS B 1 8 ? 20.828 9.600 94.983 1.00 25.54 4 CYS B CA 1
ATOM 1531 C C . CYS B 1 8 ? 19.338 9.334 95.100 1.00 25.25 4 CYS B C 1
ATOM 1532 O O . CYS B 1 8 ? 18.885 8.205 94.926 1.00 26.37 4 CYS B O 1
ATOM 1535 N N . LEU B 1 9 ? 18.579 10.376 95.408 1.00 23.01 5 LEU B N 1
ATOM 1536 C CA . LEU B 1 9 ? 17.164 10.212 95.683 1.00 22.71 5 LEU B CA 1
ATOM 1537 C C . LEU B 1 9 ? 16.304 11.099 94.786 1.00 22.48 5 LEU B C 1
ATOM 1538 O O . LEU B 1 9 ? 16.391 12.325 94.848 1.00 25.83 5 LEU B O 1
ATOM 1543 N N . VAL B 1 10 ? 15.496 10.466 93.941 1.00 25.06 6 VAL B N 1
ATOM 1544 C CA . VAL B 1 10 ? 14.446 11.168 93.215 1.00 24.00 6 VAL B CA 1
ATOM 1545 C C . VAL B 1 10 ? 13.231 11.261 94.128 1.00 27.62 6 VAL B C 1
ATOM 1546 O O . VAL B 1 10 ? 12.732 10.241 94.602 1.00 23.64 6 VAL B O 1
ATOM 1550 N N . ALA B 1 11 ? 12.763 12.480 94.376 1.00 23.79 7 ALA B N 1
ATOM 1551 C CA . ALA B 1 11 ? 11.602 12.681 95.231 1.00 25.51 7 ALA B CA 1
ATOM 1552 C C . ALA B 1 11 ? 10.435 11.850 94.712 1.00 26.50 7 ALA B C 1
ATOM 1553 O O . ALA B 1 11 ? 10.073 11.929 93.537 1.00 25.70 7 ALA B O 1
ATOM 1555 N N . GLY B 1 12 ? 9.876 11.022 95.590 1.00 23.81 8 GLY B N 1
ATOM 1556 C CA . GLY B 1 12 ? 8.784 10.137 95.230 1.00 27.27 8 GLY B CA 1
ATOM 1557 C C . GLY B 1 12 ? 9.244 8.703 95.053 1.00 25.71 8 GLY B C 1
ATOM 1558 O O . GLY B 1 12 ? 8.427 7.797 94.882 1.00 23.83 8 GLY B O 1
ATOM 1559 N N . ARG B 1 13 ? 10.562 8.499 95.082 1.00 23.94 9 ARG B N 1
ATOM 1560 C CA . ARG B 1 13 ? 11.142 7.165 94.948 1.00 25.28 9 ARG B CA 1
ATOM 1561 C C . ARG B 1 13 ? 12.045 6.833 96.137 1.00 24.32 9 ARG B C 1
ATOM 1562 O O . ARG B 1 13 ? 12.134 7.605 97.088 1.00 26.11 9 ARG B O 1
ATOM 1570 N N . LEU B 1 14 ? 12.704 5.678 96.086 1.00 26.41 10 LEU B N 1
ATOM 1571 C CA . LEU B 1 14 ? 13.643 5.286 97.140 1.00 22.71 10 LEU B CA 1
ATOM 1572 C C . LEU B 1 14 ? 15.053 5.759 96.838 1.00 25.68 10 LEU B C 1
ATOM 1573 O O . LEU B 1 14 ? 15.373 6.081 95.697 1.00 27.37 10 LEU B O 1
ATOM 1578 N N . VAL B 1 15 ? 15.904 5.776 97.860 1.00 23.48 11 VAL B N 1
ATOM 1579 C CA . VAL B 1 15 ? 17.302 6.144 97.665 1.00 24.83 11 VAL B CA 1
ATOM 1580 C C . VAL B 1 15 ? 18.017 5.087 96.843 1.00 27.49 11 VAL B C 1
ATOM 1581 O O . VAL B 1 15 ? 17.874 3.891 97.098 1.00 28.84 11 VAL B O 1
ATOM 1585 N N . GLN B 1 16 ? 18.768 5.534 95.843 1.00 25.42 12 GLN B N 1
ATOM 1586 C CA . GLN B 1 16 ? 19.657 4.653 95.098 1.00 25.11 12 GLN B CA 1
ATOM 1587 C C . GLN B 1 16 ? 21.070 4.815 95.651 1.00 27.20 12 GLN B C 1
ATOM 1588 O O . GLN B 1 16 ? 21.542 5.937 95.819 1.00 27.12 12 GLN B O 1
ATOM 1594 N N . THR B 1 17 ? 21.748 3.709 95.937 1.00 23.80 13 THR B N 1
ATOM 1595 C CA . THR B 1 17 ? 23.101 3.793 96.497 1.00 31.19 13 THR B CA 1
ATOM 1596 C C . THR B 1 17 ? 24.126 3.049 95.654 1.00 36.21 13 THR B C 1
ATOM 1597 O O . THR B 1 17 ? 25.328 3.304 95.753 1.00 37.94 13 THR B O 1
ATOM 1601 N N . ALA B 1 18 ? 23.651 2.122 94.834 1.00 34.54 14 ALA B N 1
ATOM 1602 C CA . ALA B 1 18 ? 24.547 1.292 94.041 1.00 38.61 14 ALA B CA 1
ATOM 1603 C C . ALA B 1 18 ? 24.889 1.986 92.728 1.00 37.41 14 ALA B C 1
ATOM 1604 O O . ALA B 1 18 ? 24.377 1.625 91.671 1.00 39.19 14 ALA B O 1
ATOM 1606 N N . ALA B 1 19 ? 25.756 2.990 92.809 1.00 36.17 15 ALA B N 1
ATOM 1607 C CA . ALA B 1 19 ? 26.162 3.751 91.636 1.00 35.16 15 ALA B CA 1
ATOM 1608 C C . ALA B 1 19 ? 27.057 2.916 90.736 1.00 37.47 15 ALA B C 1
ATOM 1609 O O . ALA B 1 19 ? 27.785 2.047 91.211 1.00 36.71 15 ALA B O 1
ATOM 1611 N N . GLN B 1 20 ? 27.011 3.177 89.437 1.00 31.33 16 GLN B N 1
ATOM 1612 C CA . GLN B 1 20 ? 27.934 2.507 88.531 1.00 39.03 16 GLN B CA 1
ATOM 1613 C C . GLN B 1 20 ? 29.224 3.320 88.395 1.00 38.78 16 GLN B C 1
ATOM 1614 O O . GLN B 1 20 ? 29.209 4.527 88.142 1.00 38.52 16 GLN B O 1
ATOM 1620 N N . GLN B 1 21 ? 30.346 2.650 88.630 1.00 41.20 17 GLN B N 1
ATOM 1621 C CA . GLN B 1 21 ? 31.651 3.281 88.538 1.00 43.28 17 GLN B CA 1
ATOM 1622 C C . GLN B 1 21 ? 32.064 3.377 87.078 1.00 42.45 17 GLN B C 1
ATOM 1623 O O . GLN B 1 21 ? 32.225 2.358 86.408 1.00 56.13 17 GLN B O 1
ATOM 1629 N N . VAL B 1 22 ? 32.223 4.597 86.580 1.00 35.45 18 VAL B N 1
ATOM 1630 C CA . VAL B 1 22 ? 32.569 4.792 85.176 1.00 39.03 18 VAL B CA 1
ATOM 1631 C C . VAL B 1 22 ? 34.026 5.216 85.028 1.00 35.85 18 VAL B C 1
ATOM 1632 O O . VAL B 1 22 ? 34.573 5.220 83.930 1.00 41.75 18 VAL B O 1
ATOM 1636 N N . ALA B 1 23 ? 34.640 5.569 86.151 1.00 31.21 19 ALA B N 1
ATOM 1637 C CA . ALA B 1 23 ? 36.064 5.867 86.217 1.00 34.90 19 ALA B CA 1
ATOM 1638 C C . ALA B 1 23 ? 36.490 5.735 87.668 1.00 42.99 19 ALA B C 1
ATOM 1639 O O . ALA B 1 23 ? 35.648 5.520 88.538 1.00 47.09 19 ALA B O 1
ATOM 1641 N N . GLU B 1 24 ? 37.783 5.860 87.941 1.00 46.69 20 GLU B N 1
ATOM 1642 C CA . GLU B 1 24 ? 38.267 5.697 89.307 1.00 51.82 20 GLU B CA 1
ATOM 1643 C C . GLU B 1 24 ? 37.639 6.726 90.249 1.00 48.69 20 GLU B C 1
ATOM 1644 O O . GLU B 1 24 ? 37.396 6.441 91.421 1.00 59.18 20 GLU B O 1
ATOM 1650 N N . ASP B 1 25 ? 37.350 7.910 89.722 1.00 43.73 21 ASP B N 1
ATOM 1651 C CA . ASP B 1 25 ? 36.788 8.981 90.538 1.00 49.58 21 ASP B CA 1
ATOM 1652 C C . ASP B 1 25 ? 35.502 9.565 89.950 1.00 38.60 21 ASP B C 1
ATOM 1653 O O . ASP B 1 25 ? 35.185 10.732 90.182 1.00 37.46 21 ASP B O 1
ATOM 1658 N N . LYS B 1 26 ? 34.768 8.757 89.186 1.00 31.43 22 LYS B N 1
ATOM 1659 C CA . LYS B 1 26 ? 33.501 9.196 88.605 1.00 30.05 22 LYS B CA 1
ATOM 1660 C C . LYS B 1 26 ? 32.423 8.124 88.752 1.00 43.10 22 LYS B C 1
ATOM 1661 O O . LYS B 1 26 ? 32.662 6.941 88.496 1.00 34.17 22 LYS B O 1
ATOM 1667 N N . PHE B 1 27 ? 31.236 8.554 89.166 1.00 33.39 23 PHE B N 1
ATOM 1668 C CA . PHE B 1 27 ? 30.147 7.637 89.475 1.00 28.06 23 PHE B CA 1
ATOM 1669 C C . PHE B 1 27 ? 28.864 8.130 88.828 1.00 33.41 23 PHE B C 1
ATOM 1670 O O . PHE B 1 27 ? 28.646 9.336 88.722 1.00 30.41 23 PHE B O 1
ATOM 1678 N N . VAL B 1 28 ? 28.021 7.201 88.388 1.00 26.74 24 VAL B N 1
ATOM 1679 C CA . VAL B 1 28 ? 26.807 7.567 87.663 1.00 24.65 24 VAL B CA 1
ATOM 1680 C C . VAL B 1 28 ? 25.591 6.786 88.159 1.00 32.44 24 VAL B C 1
ATOM 1681 O O . VAL B 1 28 ? 25.656 5.569 88.338 1.00 33.73 24 VAL B O 1
ATOM 1685 N N . PHE B 1 29 ? 24.488 7.498 88.391 1.00 27.72 25 PHE B N 1
ATOM 1686 C CA . PHE B 1 29 ? 23.202 6.872 88.676 1.00 24.32 25 PHE B CA 1
ATOM 1687 C C . PHE B 1 29 ? 22.268 6.994 87.476 1.00 29.40 25 PHE B C 1
ATOM 1688 O O . PHE B 1 29 ? 22.033 8.100 86.990 1.00 28.22 25 PHE B O 1
ATOM 1696 N N . ASP B 1 30 ? 21.725 5.873 87.011 1.00 32.62 26 ASP B N 1
ATOM 1697 C CA . ASP B 1 30 ? 20.674 5.904 85.995 1.00 35.84 26 ASP B CA 1
ATOM 1698 C C . ASP B 1 30 ? 19.319 6.146 86.662 1.00 35.98 26 ASP B C 1
ATOM 1699 O O . ASP B 1 30 ? 18.980 5.490 87.644 1.00 33.88 26 ASP B O 1
ATOM 1704 N N . LEU B 1 31 ? 18.553 7.090 86.127 1.00 32.16 27 LEU B N 1
ATOM 1705 C CA . LEU B 1 31 ? 17.238 7.411 86.672 1.00 31.94 27 LEU B CA 1
ATOM 1706 C C . LEU B 1 31 ? 16.146 7.170 85.632 1.00 30.85 27 LEU B C 1
ATOM 1707 O O . LEU B 1 31 ? 16.062 7.899 84.647 1.00 29.51 27 LEU B O 1
ATOM 1712 N N . PRO B 1 32 ? 15.304 6.150 85.850 1.00 30.30 28 PRO B N 1
ATOM 1713 C CA . PRO B 1 32 ? 14.223 5.821 84.910 1.00 31.34 28 PRO B CA 1
ATOM 1714 C C . PRO B 1 32 ? 13.102 6.861 84.922 1.00 33.24 28 PRO B C 1
ATOM 1715 O O . PRO B 1 32 ? 13.018 7.652 85.862 1.00 32.70 28 PRO B O 1
ATOM 1719 N N . ASP B 1 33 ? 12.259 6.850 83.890 1.00 33.74 29 ASP B N 1
ATOM 1720 C CA . ASP B 1 33 ? 11.070 7.704 83.832 1.00 38.18 29 ASP B CA 1
ATOM 1721 C C . ASP B 1 33 ? 11.400 9.175 84.085 1.00 31.75 29 ASP B C 1
ATOM 1722 O O . ASP B 1 33 ? 10.941 9.767 85.064 1.00 34.71 29 ASP B O 1
ATOM 1727 N N . TYR B 1 34 ? 12.208 9.751 83.198 1.00 28.13 30 TYR B N 1
ATOM 1728 C CA . TYR B 1 34 ? 12.715 11.113 83.353 1.00 36.84 30 TYR B CA 1
ATOM 1729 C C . TYR B 1 34 ? 11.599 12.143 83.530 1.00 39.55 30 TYR B C 1
ATOM 1730 O O . TYR B 1 34 ? 11.779 13.151 84.214 1.00 37.76 30 TYR B O 1
ATOM 1739 N N . GLU B 1 35 ? 10.444 11.863 82.934 1.00 44.30 31 GLU B N 1
ATOM 1740 C CA . GLU B 1 35 ? 9.318 12.790 82.929 1.00 49.71 31 GLU B CA 1
ATOM 1741 C C . GLU B 1 35 ? 8.764 13.079 84.326 1.00 43.64 31 GLU B C 1
ATOM 1742 O O . GLU B 1 35 ? 8.278 14.178 84.589 1.00 48.41 31 GLU B O 1
ATOM 1748 N N . SER B 1 36 ? 8.829 12.093 85.217 1.00 38.05 32 SER B N 1
ATOM 1749 C CA . SER B 1 36 ? 8.267 12.250 86.557 1.00 44.25 32 SER B CA 1
ATOM 1750 C C . SER B 1 36 ? 9.301 12.706 87.586 1.00 43.43 32 SER B C 1
ATOM 1751 O O . SER B 1 36 ? 9.045 12.668 88.788 1.00 44.60 32 SER B O 1
ATOM 1754 N N . ILE B 1 37 ? 10.467 13.137 87.117 1.00 39.56 33 ILE B N 1
ATOM 1755 C CA . ILE B 1 37 ? 11.513 13.603 88.022 1.00 31.54 33 ILE B CA 1
ATOM 1756 C C . ILE B 1 37 ? 11.404 15.105 88.278 1.00 35.92 33 ILE B C 1
ATOM 1757 O O . ILE B 1 37 ? 11.762 15.919 87.426 1.00 36.48 33 ILE B O 1
ATOM 1762 N N . ASN B 1 38 ? 10.914 15.461 89.462 1.00 33.06 34 ASN B N 1
ATOM 1763 C CA . ASN B 1 38 ? 10.778 16.861 89.848 1.00 35.81 34 ASN B CA 1
ATOM 1764 C C . ASN B 1 38 ? 11.985 17.352 90.632 1.00 32.66 34 ASN B C 1
ATOM 1765 O O . ASN B 1 38 ? 12.523 18.420 90.355 1.00 33.28 34 ASN B O 1
ATOM 1770 N N . HIS B 1 39 ? 12.404 16.567 91.619 1.00 28.53 35 HIS B N 1
ATOM 1771 C CA . HIS B 1 39 ? 13.552 16.930 92.442 1.00 26.31 35 HIS B CA 1
ATOM 1772 C C . HIS B 1 39 ? 14.492 15.749 92.610 1.00 22.30 35 HIS B C 1
ATOM 1773 O O . HIS B 1 39 ? 14.051 14.606 92.676 1.00 25.62 35 HIS B O 1
ATOM 1780 N N . VAL B 1 40 ? 15.785 16.035 92.676 1.00 24.19 36 VAL B N 1
ATOM 1781 C CA . VAL B 1 40 ? 16.764 15.013 93.022 1.00 28.28 36 VAL B CA 1
ATOM 1782 C C . VAL B 1 40 ? 17.543 15.454 94.252 1.00 27.41 36 VAL B C 1
ATOM 1783 O O . VAL B 1 40 ? 17.882 16.628 94.397 1.00 28.66 36 VAL B O 1
ATOM 1787 N N . VAL B 1 41 ? 17.795 14.512 95.155 1.00 22.07 37 VAL B N 1
ATOM 1788 C CA . VAL B 1 41 ? 18.611 14.780 96.323 1.00 18.48 37 VAL B CA 1
ATOM 1789 C C . VAL B 1 41 ? 19.862 13.917 96.228 1.00 22.69 37 VAL B C 1
ATOM 1790 O O . VAL B 1 41 ? 19.768 12.702 96.037 1.00 24.20 37 VAL B O 1
ATOM 1794 N N . VAL B 1 42 ? 21.025 14.553 96.323 1.00 21.84 38 VAL B N 1
ATOM 1795 C CA . VAL B 1 42 ? 22.307 13.860 96.208 1.00 25.03 38 VAL B CA 1
ATOM 1796 C C . VAL B 1 42 ? 23.073 14.049 97.510 1.00 25.06 38 VAL B C 1
ATOM 1797 O O . VAL B 1 42 ? 23.174 15.167 98.018 1.00 23.33 38 VAL B O 1
ATOM 1801 N N . PHE B 1 43 ? 23.609 12.970 98.069 1.00 20.49 39 PHE B N 1
ATOM 1802 C CA . PHE B 1 43 ? 24.215 13.099 99.385 1.00 23.62 39 PHE B CA 1
ATOM 1803 C C . PHE B 1 43 ? 25.268 12.031 99.675 1.00 24.72 39 PHE B C 1
ATOM 1804 O O . PHE B 1 43 ? 25.291 10.968 99.048 1.00 21.91 39 PHE B O 1
ATOM 1812 N N . MET B 1 44 ? 26.160 12.345 100.607 1.00 24.92 40 MET B N 1
ATOM 1813 C CA . MET B 1 44 ? 27.133 11.375 101.095 1.00 22.54 40 MET B CA 1
ATOM 1814 C C . MET B 1 44 ? 26.467 10.465 102.115 1.00 20.41 40 MET B C 1
ATOM 1815 O O . MET B 1 44 ? 25.700 10.929 102.956 1.00 24.24 40 MET B O 1
ATOM 1820 N N . LEU B 1 45 ? 26.781 9.175 102.061 1.00 22.31 41 LEU B N 1
ATOM 1821 C CA . LEU B 1 45 ? 26.182 8.213 102.980 1.00 26.23 41 LEU B CA 1
ATOM 1822 C C . LEU B 1 45 ? 26.799 8.303 104.379 1.00 31.63 41 LEU B C 1
ATOM 1823 O O . LEU B 1 45 ? 26.226 7.815 105.349 1.00 29.53 41 LEU B O 1
ATOM 1828 N N . GLY B 1 46 ? 27.970 8.927 104.477 1.00 29.39 42 GLY B N 1
ATOM 1829 C CA . GLY B 1 46 ? 28.628 9.109 105.762 1.00 26.74 42 GLY B CA 1
ATOM 1830 C C . GLY B 1 46 ? 29.609 7.995 106.098 1.00 32.55 42 GLY B C 1
ATOM 1831 O O . GLY B 1 46 ? 30.123 7.920 107.213 1.00 31.81 42 GLY B O 1
ATOM 1832 N N . THR B 1 47 ? 29.875 7.134 105.124 1.00 27.58 43 THR B N 1
ATOM 1833 C CA . THR B 1 47 ? 30.736 5.970 105.328 1.00 32.40 43 THR B CA 1
ATOM 1834 C C . THR B 1 47 ? 32.158 6.178 104.809 1.00 27.50 43 THR B C 1
ATOM 1835 O O . THR B 1 47 ? 33.106 5.564 105.294 1.00 28.96 43 THR B O 1
ATOM 1839 N N . ILE B 1 48 ? 32.283 7.022 103.794 1.00 23.66 44 ILE B N 1
ATOM 1840 C CA . ILE B 1 48 ? 33.555 7.261 103.115 1.00 22.45 44 ILE B CA 1
ATOM 1841 C C . ILE B 1 48 ? 33.638 8.735 102.766 1.00 22.62 44 ILE B C 1
ATOM 1842 O O . ILE B 1 48 ? 32.759 9.246 102.073 1.00 24.55 44 ILE B O 1
ATOM 1847 N N . PRO B 1 49 ? 34.687 9.425 103.240 1.00 22.85 45 PRO B N 1
ATOM 1848 C CA . PRO B 1 49 ? 34.814 10.857 102.947 1.00 22.55 45 PRO B CA 1
ATOM 1849 C C . PRO B 1 49 ? 35.509 11.139 101.621 1.00 25.55 45 PRO B C 1
ATOM 1850 O O . PRO B 1 49 ? 36.167 10.256 101.065 1.00 24.45 45 PRO B O 1
ATOM 1854 N N . PHE B 1 50 ? 35.359 12.363 101.122 1.00 23.05 46 PHE B N 1
ATOM 1855 C CA . PHE B 1 50 ? 36.191 12.833 100.026 1.00 20.19 46 PHE B CA 1
ATOM 1856 C C . PHE B 1 50 ? 37.626 12.897 100.506 1.00 24.33 46 PHE B C 1
ATOM 1857 O O . PHE B 1 50 ? 37.875 13.285 101.640 1.00 24.12 46 PHE B O 1
ATOM 1865 N N . PRO B 1 51 ? 38.572 12.511 99.640 1.00 23.40 47 PRO B N 1
ATOM 1866 C CA . PRO B 1 51 ? 40.008 12.582 99.938 1.00 29.64 47 PRO B CA 1
ATOM 1867 C C . PRO B 1 51 ? 40.473 14.020 100.124 1.00 25.44 47 PRO B C 1
ATOM 1868 O O . PRO B 1 51 ? 39.784 14.946 99.691 1.00 29.04 47 PRO B O 1
ATOM 1872 N N . GLU B 1 52 ? 41.630 14.194 100.752 1.00 26.09 48 GLU B N 1
ATOM 1873 C CA . GLU B 1 52 ? 42.215 15.515 100.963 1.00 26.50 48 GLU B CA 1
ATOM 1874 C C . GLU B 1 52 ? 42.180 16.396 99.709 1.00 33.56 48 GLU B C 1
ATOM 1875 O O . GLU B 1 52 ? 42.555 15.961 98.613 1.00 30.93 48 GLU B O 1
ATOM 1881 N N . GLY B 1 53 ? 41.707 17.628 99.882 1.00 31.22 49 GLY B N 1
ATOM 1882 C CA . GLY B 1 53 ? 41.647 18.602 98.805 1.00 29.72 49 GLY B CA 1
ATOM 1883 C C . GLY B 1 53 ? 40.595 18.350 97.741 1.00 28.48 49 GLY B C 1
ATOM 1884 O O . GLY B 1 53 ? 40.575 19.038 96.725 1.00 28.40 49 GLY B O 1
ATOM 1885 N N . MET B 1 54 ? 39.719 17.373 97.963 1.00 25.81 50 MET B N 1
ATOM 1886 C CA . MET B 1 54 ? 38.732 16.996 96.951 1.00 26.56 50 MET B CA 1
ATOM 1887 C C . MET B 1 54 ? 37.286 17.202 97.400 1.00 26.40 50 MET B C 1
ATOM 1888 O O . MET B 1 54 ? 36.974 17.140 98.591 1.00 26.37 50 MET B O 1
ATOM 1893 N N . GLY B 1 55 ? 36.413 17.430 96.425 1.00 25.55 51 GLY B N 1
ATOM 1894 C CA . GLY B 1 55 ? 34.974 17.437 96.645 1.00 24.96 51 GLY B CA 1
ATOM 1895 C C . GLY B 1 55 ? 34.289 16.740 95.484 1.00 26.71 51 GLY B C 1
ATOM 1896 O O . GLY B 1 55 ? 34.947 16.083 94.672 1.00 25.21 51 GLY B O 1
ATOM 1897 N N . GLY B 1 56 ? 32.967 16.871 95.405 1.00 24.12 52 GLY B N 1
ATOM 1898 C CA . GLY B 1 56 ? 32.202 16.244 94.344 1.00 19.32 52 GLY B CA 1
ATOM 1899 C C . GLY B 1 56 ? 31.398 17.226 93.509 1.00 27.14 52 GLY B C 1
ATOM 1900 O O . GLY B 1 56 ? 30.613 18.010 94.035 1.00 28.04 52 GLY B O 1
ATOM 1901 N N . SER B 1 57 ? 31.603 17.187 92.198 1.00 24.68 53 SER B N 1
ATOM 1902 C CA . SER B 1 57 ? 30.784 17.960 91.274 1.00 22.36 53 SER B CA 1
ATOM 1903 C C . SER B 1 57 ? 29.632 17.102 90.780 1.00 26.78 53 SER B C 1
ATOM 1904 O O . SER B 1 57 ? 29.836 15.970 90.329 1.00 30.22 53 SER B O 1
ATOM 1907 N N . VAL B 1 58 ? 28.420 17.635 90.877 1.00 22.65 54 VAL B N 1
ATOM 1908 C CA . VAL B 1 58 ? 27.218 16.886 90.528 1.00 25.27 54 VAL B CA 1
ATOM 1909 C C . VAL B 1 58 ? 26.653 17.358 89.191 1.00 27.56 54 VAL B C 1
ATOM 1910 O O . VAL B 1 58 ? 26.319 18.530 89.029 1.00 26.59 54 VAL B O 1
ATOM 1914 N N . TYR B 1 59 ? 26.561 16.431 88.242 1.00 24.53 55 TYR B N 1
ATOM 1915 C CA . TYR B 1 59 ? 26.038 16.709 86.905 1.00 22.06 55 TYR B CA 1
ATOM 1916 C C . TYR B 1 59 ? 24.736 15.969 86.646 1.00 27.66 55 TYR B C 1
ATOM 1917 O O . TYR B 1 59 ? 24.462 14.936 87.258 1.00 26.83 55 TYR B O 1
ATOM 1926 N N . PHE B 1 60 ? 23.944 16.486 85.712 1.00 27.56 56 PHE B N 1
ATOM 1927 C CA . PHE B 1 60 ? 22.689 15.846 85.344 1.00 25.06 56 PHE B CA 1
ATOM 1928 C C . PHE B 1 60 ? 22.571 15.775 83.830 1.00 32.77 56 PHE B C 1
ATOM 1929 O O . PHE B 1 60 ? 22.881 16.743 83.136 1.00 33.96 56 PHE B O 1
ATOM 1937 N N . SER B 1 61 ? 22.136 14.627 83.321 1.00 33.44 57 SER B N 1
ATOM 1938 C CA . SER B 1 61 ? 21.909 14.476 81.888 1.00 40.64 57 SER B CA 1
ATOM 1939 C C . SER B 1 61 ? 20.469 14.070 81.607 1.00 38.64 57 SER B C 1
ATOM 1940 O O . SER B 1 61 ? 19.871 13.314 82.370 1.00 33.55 57 SER B O 1
ATOM 1943 N N . TYR B 1 62 ? 19.919 14.570 80.506 1.00 42.79 58 TYR B N 1
ATOM 1944 C CA . TYR B 1 62 ? 18.539 14.273 80.134 1.00 48.04 58 TYR B CA 1
ATOM 1945 C C . TYR B 1 62 ? 18.394 14.218 78.615 1.00 49.72 58 TYR B C 1
ATOM 1946 O O . TYR B 1 62 ? 19.226 14.774 77.895 1.00 48.56 58 TYR B O 1
ATOM 1955 N N . PRO B 1 63 ? 17.348 13.531 78.124 1.00 57.19 59 PRO B N 1
ATOM 1956 C CA . PRO B 1 63 ? 17.061 13.479 76.684 1.00 62.01 59 PRO B CA 1
ATOM 1957 C C . PRO B 1 63 ? 16.854 14.861 76.072 1.00 61.26 59 PRO B C 1
ATOM 1958 O O . PRO B 1 63 ? 17.421 15.129 75.013 1.00 60.30 59 PRO B O 1
ATOM 1962 N N . MET B 1 68 ? 19.187 12.684 72.244 1.00 69.44 64 MET B N 1
ATOM 1963 C CA . MET B 1 68 ? 20.575 12.609 72.682 1.00 73.44 64 MET B CA 1
ATOM 1964 C C . MET B 1 68 ? 20.717 13.204 74.085 1.00 64.63 64 MET B C 1
ATOM 1965 O O . MET B 1 68 ? 19.973 14.112 74.449 1.00 64.51 64 MET B O 1
ATOM 1970 N N . PRO B 1 69 ? 21.669 12.690 74.880 1.00 66.31 65 PRO B N 1
ATOM 1971 C CA . PRO B 1 69 ? 21.793 13.158 76.264 1.00 68.53 65 PRO B CA 1
ATOM 1972 C C . PRO B 1 69 ? 22.639 14.423 76.385 1.00 69.31 65 PRO B C 1
ATOM 1973 O O . PRO B 1 69 ? 23.741 14.487 75.838 1.00 72.58 65 PRO B O 1
ATOM 1977 N N . VAL B 1 70 ? 22.114 15.417 77.095 1.00 60.91 66 VAL B N 1
ATOM 1978 C CA . VAL B 1 70 ? 22.796 16.693 77.278 1.00 58.45 66 VAL B CA 1
ATOM 1979 C C . VAL B 1 70 ? 23.072 16.910 78.771 1.00 51.38 66 VAL B C 1
ATOM 1980 O O . VAL B 1 70 ? 22.209 16.658 79.612 1.00 47.02 66 VAL B O 1
ATOM 1984 N N . TRP B 1 71 ? 24.282 17.356 79.094 1.00 48.17 67 TRP B N 1
ATOM 1985 C CA . TRP B 1 71 ? 24.711 17.477 80.483 1.00 45.16 67 TRP B CA 1
ATOM 1986 C C . TRP B 1 71 ? 24.698 18.912 80.998 1.00 50.46 67 TRP B C 1
ATOM 1987 O O . TRP B 1 71 ? 24.956 19.858 80.253 1.00 48.64 67 TRP B O 1
ATOM 1998 N N . GLN B 1 72 ? 24.392 19.060 82.284 1.00 43.93 68 GLN B N 1
ATOM 1999 C CA . GLN B 1 72 ? 24.526 20.339 82.972 1.00 44.65 68 GLN B CA 1
ATOM 2000 C C . GLN B 1 72 ? 25.126 20.122 84.360 1.00 40.50 68 GLN B C 1
ATOM 2001 O O . GLN B 1 72 ? 24.826 19.125 85.018 1.00 30.29 68 GLN B O 1
ATOM 2007 N N . LEU B 1 73 ? 25.974 21.051 84.795 1.00 35.34 69 LEU B N 1
ATOM 2008 C CA . LEU B 1 73 ? 26.522 21.027 86.153 1.00 33.98 69 LEU B CA 1
ATOM 2009 C C . LEU B 1 73 ? 25.505 21.591 87.136 1.00 33.67 69 LEU B C 1
ATOM 2010 O O . LEU B 1 73 ? 25.140 22.764 87.053 1.00 32.75 69 LEU B O 1
ATOM 2015 N N . LEU B 1 74 ? 25.038 20.756 88.059 1.00 25.95 70 LEU B N 1
ATOM 2016 C CA . LEU B 1 74 ? 24.024 21.180 89.026 1.00 27.64 70 LEU B CA 1
ATOM 2017 C C . LEU B 1 74 ? 24.627 21.927 90.206 1.00 31.04 70 LEU B C 1
ATOM 2018 O O . LEU B 1 74 ? 24.103 22.953 90.642 1.00 30.23 70 LEU B O 1
ATOM 2023 N N . GLY B 1 75 ? 25.723 21.400 90.736 1.00 30.30 71 GLY B N 1
ATOM 2024 C CA . GLY B 1 75 ? 26.312 21.957 91.937 1.00 28.74 71 GLY B CA 1
ATOM 2025 C C . GLY B 1 75 ? 27.336 21.029 92.556 1.00 31.31 71 GLY B C 1
ATOM 2026 O O . GLY B 1 75 ? 27.896 20.165 91.876 1.00 28.15 71 GLY B O 1
ATOM 2027 N N . PHE B 1 76 ? 27.577 21.209 93.851 1.00 27.27 72 PHE B N 1
ATOM 2028 C CA . PHE B 1 76 ? 28.641 20.481 94.530 1.00 28.34 72 PHE B CA 1
ATOM 2029 C C . PHE B 1 76 ? 28.195 19.836 95.834 1.00 27.77 72 PHE B C 1
ATOM 2030 O O . PHE B 1 76 ? 27.249 20.292 96.478 1.00 27.48 72 PHE B O 1
ATOM 2038 N N . VAL B 1 77 ? 28.883 18.762 96.207 1.00 24.08 73 VAL B N 1
ATOM 2039 C CA . VAL B 1 77 ? 28.803 18.227 97.559 1.00 21.80 73 VAL B CA 1
ATOM 2040 C C . VAL B 1 77 ? 30.231 18.095 98.095 1.00 27.23 73 VAL B C 1
ATOM 2041 O O . VAL B 1 77 ? 31.152 17.793 97.336 1.00 25.64 73 VAL B O 1
ATOM 2045 N N . THR B 1 78 ? 30.415 18.351 99.389 1.00 25.82 74 THR B N 1
ATOM 2046 C CA . THR B 1 78 ? 31.731 18.275 100.029 1.00 22.08 74 THR B CA 1
ATOM 2047 C C . THR B 1 78 ? 31.596 17.628 101.396 1.00 20.63 74 THR B C 1
ATOM 2048 O O . THR B 1 78 ? 30.481 17.401 101.867 1.00 22.99 74 THR B O 1
ATOM 2052 N N . ASN B 1 79 ? 32.719 17.339 102.046 1.00 19.15 75 ASN B N 1
ATOM 2053 C CA . ASN B 1 79 ? 32.665 16.815 103.406 1.00 19.70 75 ASN B CA 1
ATOM 2054 C C . ASN B 1 79 ? 31.913 17.775 104.341 1.00 21.69 75 ASN B C 1
ATOM 2055 O O . ASN B 1 79 ? 31.131 17.341 105.184 1.00 22.44 75 ASN B O 1
ATOM 2060 N N . GLY B 1 80 ? 32.137 19.077 104.165 1.00 26.08 76 GLY B N 1
ATOM 2061 C CA . GLY B 1 80 ? 31.490 20.099 104.978 1.00 25.72 76 GLY B CA 1
ATOM 2062 C C . GLY B 1 80 ? 30.038 20.389 104.609 1.00 23.63 76 GLY B C 1
ATOM 2063 O O . GLY B 1 80 ? 29.279 20.882 105.439 1.00 24.53 76 GLY B O 1
ATOM 2064 N N . LYS B 1 81 ? 29.666 20.093 103.365 1.00 19.35 77 LYS B N 1
ATOM 2065 C CA . LYS B 1 81 ? 28.294 20.249 102.890 1.00 24.45 77 LYS B CA 1
ATOM 2066 C C . LYS B 1 81 ? 27.891 18.988 102.126 1.00 20.66 77 LYS B C 1
ATOM 2067 O O . LYS B 1 81 ? 27.850 18.986 100.891 1.00 23.94 77 LYS B O 1
ATOM 2073 N N . PRO B 1 82 ? 27.613 17.907 102.865 1.00 21.61 78 PRO B N 1
ATOM 2074 C CA . PRO B 1 82 ? 27.510 16.571 102.268 1.00 27.21 78 PRO B CA 1
ATOM 2075 C C . PRO B 1 82 ? 26.155 16.244 101.652 1.00 26.61 78 PRO B C 1
ATOM 2076 O O . PRO B 1 82 ? 25.907 15.080 101.358 1.00 25.64 78 PRO B O 1
ATOM 2080 N N . SER B 1 83 ? 25.295 17.236 101.453 1.00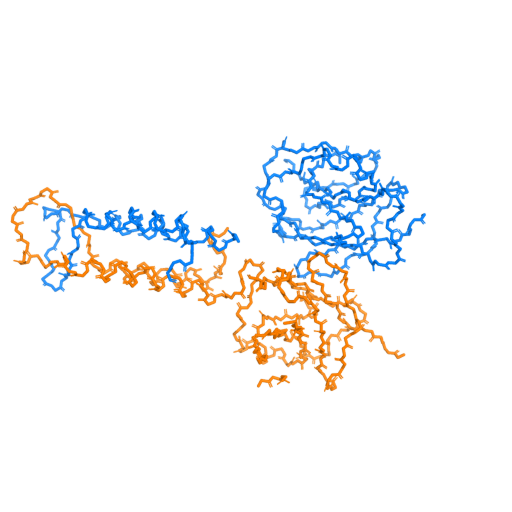 20.93 79 SER B N 1
ATOM 2081 C CA . SER B 1 83 ? 24.033 16.964 100.774 1.00 22.87 79 SER B CA 1
ATOM 2082 C C . SER B 1 83 ? 23.519 18.194 100.044 1.00 24.50 79 SER B C 1
ATOM 2083 O O . SER B 1 83 ? 23.827 19.326 100.426 1.00 26.01 79 SER B O 1
ATOM 2086 N N . ALA B 1 84 ? 22.754 17.958 98.981 1.00 23.70 80 ALA B N 1
ATOM 2087 C CA . ALA B 1 84 ? 22.183 19.038 98.185 1.00 26.7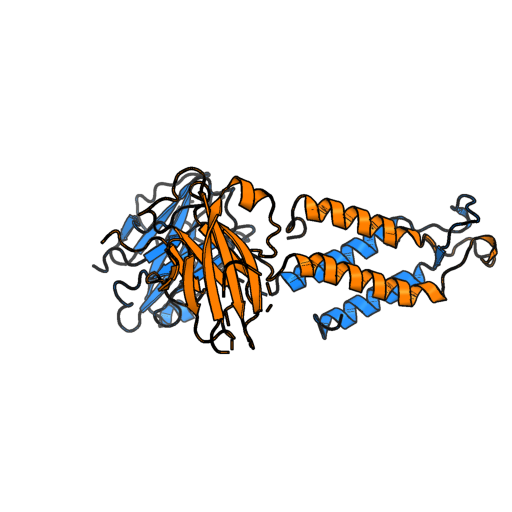2 80 ALA B CA 1
ATOM 2088 C C . ALA B 1 84 ? 20.898 18.591 97.507 1.00 27.76 80 ALA B C 1
ATOM 2089 O O . ALA B 1 84 ? 20.755 17.429 97.110 1.00 24.94 80 ALA B O 1
ATOM 2091 N N . ILE B 1 85 ? 19.960 19.526 97.387 1.00 24.04 81 ILE B N 1
ATOM 2092 C CA . ILE B 1 85 ? 18.707 19.290 96.682 1.00 22.77 81 ILE B CA 1
ATOM 2093 C C . ILE B 1 85 ? 18.703 20.081 95.378 1.00 27.16 81 ILE B C 1
ATOM 2094 O O . ILE B 1 85 ? 19.067 21.257 95.369 1.00 30.07 81 ILE B O 1
ATOM 2099 N N . PHE B 1 86 ? 18.297 19.443 94.283 1.00 25.20 82 PHE B N 1
ATOM 2100 C CA . PHE B 1 86 ? 18.251 20.110 92.987 1.00 31.92 82 PHE B CA 1
ATOM 2101 C C . PHE B 1 86 ? 16.896 19.966 92.300 1.00 34.55 82 PHE B C 1
ATOM 2102 O O . PHE B 1 86 ? 16.359 18.859 92.169 1.00 30.38 82 PHE B O 1
ATOM 2110 N N . LYS B 1 87 ? 16.341 21.097 91.874 1.00 34.13 83 LYS B N 1
ATOM 2111 C CA . LYS B 1 87 ? 15.155 21.092 91.027 1.00 34.88 83 LYS B CA 1
ATOM 2112 C C . LYS B 1 87 ? 15.532 20.584 89.639 1.00 28.46 83 LYS B C 1
ATOM 2113 O O . LYS B 1 87 ? 16.556 20.979 89.084 1.00 39.11 83 LYS B O 1
ATOM 2119 N N . ILE B 1 88 ? 14.704 19.709 89.083 1.00 31.39 84 ILE B N 1
ATOM 2120 C CA . ILE B 1 88 ? 14.996 19.107 87.789 1.00 34.99 84 ILE B CA 1
ATOM 2121 C C . ILE B 1 88 ? 13.953 19.468 86.737 1.00 34.87 84 ILE B C 1
ATOM 2122 O O . ILE B 1 88 ? 14.294 19.817 85.607 1.00 40.26 84 ILE B O 1
ATOM 2127 N N . SER B 1 89 ? 12.683 19.386 87.120 1.00 37.54 85 SER B N 1
ATOM 2128 C CA . SER B 1 89 ? 11.584 19.637 86.195 1.00 48.49 85 SER B CA 1
ATOM 2129 C C . SER B 1 89 ? 11.421 21.126 85.898 1.00 47.75 85 SER B C 1
ATOM 2130 O O . SER B 1 89 ? 11.653 21.971 86.763 1.00 44.84 85 SER B O 1
ATOM 2133 N N . HIS B 1 99 ? 33.448 17.787 78.896 1.00 81.68 95 HIS B N 1
ATOM 2134 C CA . HIS B 1 99 ? 33.065 17.779 80.303 1.00 84.04 95 HIS B CA 1
ATOM 2135 C C . HIS B 1 99 ? 33.430 16.404 80.900 1.00 79.16 95 HIS B C 1
ATOM 2136 O O . HIS B 1 99 ? 33.941 15.549 80.175 1.00 72.89 95 HIS B O 1
ATOM 2143 N N . PRO B 1 100 ? 33.210 16.185 82.216 1.00 73.70 96 PRO B N 1
ATOM 2144 C CA . PRO B 1 100 ? 33.788 14.943 82.755 1.00 67.66 96 PRO B CA 1
ATOM 2145 C C . PRO B 1 100 ? 33.104 13.641 82.326 1.00 63.69 96 PRO B C 1
ATOM 2146 O O . PRO B 1 100 ? 33.698 12.576 82.494 1.00 62.10 96 PRO B O 1
ATOM 2150 N N . PHE B 1 101 ? 31.889 13.712 81.795 1.00 59.41 97 PHE B N 1
ATOM 2151 C CA . PHE B 1 101 ? 31.186 12.500 81.384 1.00 61.88 97 PHE B CA 1
ATOM 2152 C C . PHE B 1 101 ? 30.947 12.480 79.878 1.00 71.25 97 PHE B C 1
ATOM 2153 O O . PHE B 1 101 ? 31.565 13.243 79.133 1.00 76.72 97 PHE B O 1
ATOM 2161 N N . SER B 1 111 ? 13.699 9.351 78.099 1.00 96.20 107 SER B N 1
ATOM 2162 C CA . SER B 1 111 ? 13.515 8.059 78.744 1.00 82.44 107 SER B CA 1
ATOM 2163 C C . SER B 1 111 ? 14.297 7.973 80.050 1.00 64.95 107 SER B C 1
ATOM 2164 O O . SER B 1 111 ? 13.720 8.018 81.136 1.00 57.10 107 SER B O 1
ATOM 2167 N N . VAL B 1 112 ? 15.615 7.844 79.933 1.00 55.52 108 VAL B N 1
ATOM 2168 C CA . VAL B 1 112 ? 16.468 7.621 81.097 1.00 53.63 108 VAL B CA 1
ATOM 2169 C C . VAL B 1 112 ? 17.474 8.744 81.329 1.00 48.68 108 VAL B C 1
ATOM 2170 O O . VAL B 1 112 ? 18.344 9.002 80.500 1.00 49.13 108 VAL B O 1
ATOM 2174 N N . ALA B 1 113 ? 17.351 9.403 82.473 1.00 41.90 109 ALA B N 1
ATOM 2175 C CA . ALA B 1 113 ? 18.274 10.455 82.862 1.00 37.28 109 ALA B CA 1
ATOM 2176 C C . ALA B 1 113 ? 19.421 9.879 83.687 1.00 27.90 109 ALA B C 1
ATOM 2177 O O . ALA B 1 113 ? 19.391 8.719 84.092 1.00 34.06 109 ALA B O 1
ATOM 2179 N N . GLN B 1 114 ? 20.435 10.700 83.933 1.00 30.94 110 GLN B N 1
ATOM 2180 C CA . GLN B 1 114 ? 21.570 10.283 84.749 1.00 31.51 110 GLN B CA 1
ATOM 2181 C C . GLN B 1 114 ? 21.990 11.392 85.705 1.00 25.40 110 GLN B C 1
ATOM 2182 O O . GLN B 1 114 ? 21.961 12.578 85.369 1.00 28.01 110 GLN B O 1
ATOM 2188 N N . ILE B 1 115 ? 22.385 10.995 86.904 1.00 25.74 111 ILE B N 1
ATOM 2189 C CA . ILE B 1 115 ? 23.129 11.872 87.788 1.00 24.20 111 ILE B CA 1
ATOM 2190 C C . ILE B 1 115 ? 24.575 11.391 87.778 1.00 27.03 111 ILE B C 1
ATOM 2191 O O . ILE B 1 115 ? 24.841 10.197 87.943 1.00 26.58 111 ILE B O 1
ATOM 2196 N N . GLY B 1 116 ? 25.505 12.308 87.560 1.00 26.68 112 GLY B N 1
ATOM 2197 C CA . GLY B 1 116 ? 26.910 11.962 87.591 1.00 31.53 112 GLY B CA 1
ATOM 2198 C C . GLY B 1 116 ? 27.621 12.703 88.698 1.00 31.57 112 GLY B C 1
ATOM 2199 O O . GLY B 1 116 ? 27.372 13.884 88.920 1.00 29.59 112 GLY B O 1
ATOM 2200 N N . ILE B 1 117 ? 28.501 12.007 89.407 1.00 24.00 113 ILE B N 1
ATOM 2201 C CA . ILE B 1 117 ? 29.317 12.648 90.422 1.00 23.89 113 ILE B CA 1
ATOM 2202 C C . ILE B 1 117 ? 30.782 12.473 90.066 1.00 27.31 113 ILE B C 1
ATOM 2203 O O . ILE B 1 117 ? 31.264 11.354 89.904 1.00 26.71 113 ILE B O 1
ATOM 2208 N N . SER B 1 118 ? 31.490 13.585 89.938 1.00 26.77 114 SER B N 1
ATOM 2209 C CA . SER B 1 118 ? 32.909 13.531 89.629 1.00 34.00 114 SER B CA 1
ATOM 2210 C C . SER B 1 118 ? 33.725 14.104 90.775 1.00 31.90 114 SER B C 1
ATOM 2211 O O . SER B 1 118 ? 33.483 15.229 91.208 1.00 29.33 114 SER B O 1
ATOM 2214 N N . VAL B 1 119 ? 34.685 13.326 91.265 1.00 25.04 115 VAL B N 1
ATOM 2215 C CA . VAL B 1 119 ? 35.540 13.779 92.351 1.00 26.78 115 VAL B CA 1
ATOM 2216 C C . VAL B 1 119 ? 36.620 14.700 91.794 1.00 32.44 115 VAL B C 1
ATOM 2217 O O . VAL B 1 119 ? 37.428 14.293 90.956 1.00 32.69 115 VAL B O 1
ATOM 2221 N N . GLU B 1 120 ? 36.614 15.946 92.254 1.00 28.88 116 GLU B N 1
ATOM 2222 C CA . GLU B 1 120 ? 37.482 16.985 91.709 1.00 37.69 116 GLU B CA 1
ATOM 2223 C C . GLU B 1 120 ? 38.100 17.832 92.816 1.00 33.78 116 GLU B C 1
ATOM 2224 O O . GLU B 1 120 ? 37.657 17.784 93.960 1.00 29.06 116 GLU B O 1
ATOM 2230 N N . LEU B 1 121 ? 39.117 18.616 92.466 1.00 29.79 117 LEU B N 1
ATOM 2231 C CA . LEU B 1 121 ? 39.789 19.482 93.432 1.00 28.82 117 LEU B CA 1
ATOM 2232 C C . LEU B 1 121 ? 38.865 20.595 93.913 1.00 27.10 117 LEU B C 1
ATOM 2233 O O . LEU B 1 121 ? 38.175 21.224 93.114 1.00 32.42 117 LEU B O 1
ATOM 2238 N N . LEU B 1 122 ? 38.860 20.833 95.221 1.00 29.70 118 LEU B N 1
ATOM 2239 C CA . LEU B 1 122 ? 38.045 21.896 95.799 1.00 34.76 118 LEU B CA 1
ATOM 2240 C C . LEU B 1 122 ? 38.400 23.247 95.180 1.00 42.65 118 LEU B C 1
ATOM 2241 O O . LEU B 1 122 ? 37.525 24.081 94.945 1.00 37.64 118 LEU B O 1
ATOM 2246 N N . ASP B 1 123 ? 39.687 23.443 94.903 1.00 43.83 119 ASP B N 1
ATOM 2247 C CA . ASP B 1 123 ? 40.170 24.670 94.271 1.00 47.95 119 ASP B CA 1
ATOM 2248 C C . ASP B 1 123 ? 39.605 24.852 92.864 1.00 46.22 119 ASP B C 1
ATOM 2249 O O . ASP B 1 123 ? 39.401 25.976 92.410 1.00 48.82 119 ASP B O 1
ATOM 2254 N N . SER B 1 124 ? 39.363 23.743 92.173 1.00 45.29 120 SER B N 1
ATOM 2255 C CA . SER B 1 124 ? 38.826 23.786 90.817 1.00 54.20 120 SER B CA 1
ATOM 2256 C C . SER B 1 124 ? 37.326 24.039 90.841 1.00 53.38 120 SER B C 1
ATOM 2257 O O . SER B 1 124 ? 36.797 24.798 90.026 1.00 40.17 120 SER B O 1
ATOM 2260 N N . MET B 1 125 ? 36.649 23.396 91.788 1.00 54.23 121 MET B N 1
ATOM 2261 C CA . MET B 1 125 ? 35.203 23.522 91.942 1.00 50.91 121 MET B CA 1
ATOM 2262 C C . MET B 1 125 ? 34.785 24.966 92.205 1.00 54.38 121 MET B C 1
ATOM 2263 O O . MET B 1 125 ? 33.692 25.388 91.827 1.00 50.09 121 MET B O 1
ATOM 2268 N N . ALA B 1 126 ? 35.666 25.725 92.845 1.00 59.71 122 ALA B N 1
ATOM 2269 C CA . ALA B 1 126 ? 35.383 27.118 93.166 1.00 62.10 122 ALA B CA 1
ATOM 2270 C C . ALA B 1 126 ? 35.342 27.996 91.914 1.00 63.21 122 ALA B C 1
ATOM 2271 O O . ALA B 1 126 ? 34.742 29.071 91.920 1.00 57.59 122 ALA B O 1
ATOM 2273 N N . GLN B 1 127 ? 35.972 27.528 90.839 1.00 64.61 123 GLN B N 1
ATOM 2274 C CA . GLN B 1 127 ? 36.066 28.301 89.602 1.00 63.94 123 GLN B CA 1
ATOM 2275 C C . GLN B 1 127 ? 34.922 28.012 88.634 1.00 66.45 123 GLN B C 1
ATOM 2276 O O . GLN B 1 127 ? 34.762 28.704 87.629 1.00 70.02 123 GLN B O 1
ATOM 2282 N N . GLN B 1 128 ? 34.128 26.990 88.934 1.00 63.46 124 GLN B N 1
ATOM 2283 C CA . GLN B 1 128 ? 33.034 26.593 88.052 1.00 61.13 124 GLN B CA 1
ATOM 2284 C C . GLN B 1 128 ? 31.758 27.382 88.338 1.00 62.93 124 GLN B C 1
ATOM 2285 O O . GLN B 1 128 ? 31.617 27.990 89.399 1.00 63.77 124 GLN B O 1
ATOM 2291 N N . THR B 1 129 ? 30.829 27.368 87.387 1.00 58.40 125 THR B N 1
ATOM 2292 C CA . THR B 1 129 ? 29.549 28.037 87.569 1.00 56.98 125 THR B CA 1
ATOM 2293 C C . THR B 1 129 ? 28.389 27.060 87.387 1.00 51.27 125 THR B C 1
ATOM 2294 O O . THR B 1 129 ? 27.944 26.810 86.263 1.00 53.01 125 THR B O 1
ATOM 2298 N N . PRO B 1 130 ? 27.900 26.501 88.505 1.00 44.49 126 PRO B N 1
ATOM 2299 C CA . PRO B 1 130 ? 26.758 25.580 88.522 1.00 41.25 126 PRO B CA 1
ATOM 2300 C C . PRO B 1 130 ? 25.449 26.305 88.232 1.00 46.50 126 PRO B C 1
ATOM 2301 O O . PRO B 1 130 ? 25.277 27.446 88.658 1.00 48.37 126 PRO B O 1
ATOM 2305 N N . VAL B 1 131 ? 24.543 25.649 87.515 1.00 45.67 127 VAL B N 1
ATOM 2306 C CA . VAL B 1 131 ? 23.270 26.264 87.151 1.00 49.25 127 VAL B CA 1
ATOM 2307 C C . VAL B 1 131 ? 22.139 25.765 88.039 1.00 50.90 127 VAL B C 1
ATOM 2308 O O . VAL B 1 131 ? 21.044 26.327 88.040 1.00 48.29 127 VAL B O 1
ATOM 2312 N N . GLY B 1 132 ? 22.412 24.708 88.794 1.00 45.97 128 GLY B N 1
ATOM 2313 C CA . GLY B 1 132 ? 21.393 24.063 89.598 1.00 43.76 128 GLY B CA 1
ATOM 2314 C C . GLY B 1 132 ? 20.881 24.898 90.756 1.00 41.57 128 GLY B C 1
ATOM 2315 O O . GLY B 1 132 ? 21.531 25.842 91.203 1.00 45.81 128 GLY B O 1
ATOM 2316 N N . ASN B 1 133 ? 19.702 24.529 91.243 1.00 36.16 129 ASN B N 1
ATOM 2317 C CA . ASN B 1 133 ? 19.064 25.223 92.349 1.00 38.64 129 ASN B CA 1
ATOM 2318 C C . ASN B 1 133 ? 17.964 24.347 92.935 1.00 38.66 129 ASN B C 1
ATOM 2319 O O . ASN B 1 133 ? 17.389 23.512 92.233 1.00 36.83 129 ASN B O 1
ATOM 2324 N N . ALA B 1 134 ? 17.676 24.534 94.219 1.00 37.69 130 ALA B N 1
ATOM 2325 C CA . ALA B 1 134 ? 16.705 23.699 94.914 1.00 42.84 130 ALA B CA 1
ATOM 2326 C C . ALA B 1 134 ? 15.265 24.038 94.536 1.00 44.68 130 ALA B C 1
ATOM 2327 O O . ALA B 1 134 ? 14.364 23.219 94.722 1.00 43.97 130 ALA B O 1
ATOM 2329 N N . ALA B 1 135 ? 15.050 25.238 94.006 1.00 46.90 131 ALA B N 1
ATOM 2330 C CA . ALA B 1 135 ? 13.701 25.694 93.682 1.00 49.66 131 ALA B CA 1
ATOM 2331 C C . ALA B 1 135 ? 13.457 25.775 92.176 1.00 49.81 131 ALA B C 1
ATOM 2332 O O . ALA B 1 135 ? 12.331 25.588 91.711 1.00 53.28 131 ALA B O 1
ATOM 2334 N N . VAL B 1 136 ? 14.511 26.060 91.416 1.00 40.28 132 VAL B N 1
ATOM 2335 C CA . VAL B 1 136 ? 14.392 26.219 89.971 1.00 42.93 132 VAL B CA 1
ATOM 2336 C C . VAL B 1 136 ? 15.444 25.378 89.244 1.00 45.82 132 VAL B C 1
ATOM 2337 O O . VAL B 1 136 ? 16.593 25.299 89.680 1.00 44.63 132 VAL B O 1
ATOM 2341 N N . SER B 1 137 ? 15.033 24.746 88.144 1.00 48.16 133 SER B N 1
ATOM 2342 C CA . SER B 1 137 ? 15.890 23.846 87.368 1.00 49.70 133 SER B CA 1
ATOM 2343 C C . SER B 1 137 ? 17.220 24.471 86.963 1.00 48.58 133 SER B C 1
ATOM 2344 O O . SER B 1 137 ? 18.262 23.821 87.024 1.00 51.92 133 SER B O 1
ATOM 2347 N N . SER B 1 138 ? 17.177 25.728 86.532 1.00 44.90 134 SER B N 1
ATOM 2348 C CA . SER B 1 138 ? 18.390 26.443 86.149 1.00 41.13 134 SER B CA 1
ATOM 2349 C C . SER B 1 138 ? 18.340 27.895 86.607 1.00 48.27 134 SER B C 1
ATOM 2350 O O . SER B 1 138 ? 17.325 28.570 86.441 1.00 52.19 134 SER B O 1
ATOM 2353 N N . VAL B 1 139 ? 19.441 28.373 87.180 1.00 44.93 135 VAL B N 1
ATOM 2354 C CA . VAL B 1 139 ? 19.516 29.750 87.653 1.00 47.21 135 VAL B CA 1
ATOM 2355 C C . VAL B 1 139 ? 19.528 30.715 86.465 1.00 48.58 135 VAL B C 1
ATOM 2356 O O . VAL B 1 139 ? 19.203 31.895 86.605 1.00 46.03 135 VAL B O 1
ATOM 2360 N N . ASP B 1 140 ? 19.887 30.203 85.290 1.00 49.75 136 ASP B N 1
ATOM 2361 C CA . ASP B 1 140 ? 19.904 31.018 84.079 1.00 49.58 136 ASP B CA 1
ATOM 2362 C C . ASP B 1 140 ? 18.501 31.465 83.684 1.00 41.41 136 ASP B C 1
ATOM 2363 O O . ASP B 1 140 ? 18.334 32.487 83.020 1.00 36.53 136 ASP B O 1
ATOM 2368 N N . SER B 1 141 ? 17.499 30.696 84.100 1.00 31.97 137 SER B N 1
ATOM 2369 C CA . SER B 1 141 ? 16.110 31.000 83.782 1.00 36.92 137 SER B CA 1
ATOM 2370 C C . SER B 1 141 ? 15.655 32.315 84.412 1.00 37.45 137 SER B C 1
ATOM 2371 O O . SER B 1 141 ? 14.794 33.004 83.864 1.00 34.75 137 SER B O 1
ATOM 2374 N N . PHE B 1 142 ? 16.230 32.651 85.563 1.00 36.89 138 PHE B N 1
ATOM 2375 C CA . PHE B 1 142 ? 15.938 33.915 86.238 1.00 37.38 138 PHE B CA 1
ATOM 2376 C C . PHE B 1 142 ? 16.304 35.095 85.345 1.00 34.49 138 PHE B C 1
ATOM 2377 O O . PHE B 1 142 ? 15.480 35.978 85.085 1.00 31.95 138 PHE B O 1
ATOM 2385 N N . THR B 1 143 ? 17.559 35.096 84.899 1.00 35.70 139 THR B N 1
ATOM 2386 C CA . THR B 1 143 ? 18.101 36.130 84.021 1.00 38.70 139 THR B CA 1
ATOM 2387 C C . THR B 1 143 ? 17.417 36.103 82.650 1.00 40.40 139 THR B C 1
ATOM 2388 O O . THR B 1 143 ? 17.008 37.147 82.147 1.00 36.07 139 THR B O 1
ATOM 2392 N N . GLN B 1 144 ? 17.323 34.915 82.043 1.00 31.24 140 GLN B N 1
ATOM 2393 C CA . GLN B 1 144 ? 16.492 34.674 80.847 1.00 35.33 140 GLN B CA 1
ATOM 2394 C C . GLN B 1 144 ? 15.095 35.281 80.901 1.00 33.41 140 GLN B C 1
ATOM 2395 O O . GLN B 1 144 ? 14.661 35.904 79.944 1.00 33.09 140 GLN B O 1
ATOM 2401 N N . PHE B 1 145 ? 14.348 35.055 81.976 1.00 28.23 141 PHE B N 1
ATOM 2402 C CA . PHE B 1 145 ? 12.987 35.607 82.021 1.00 33.51 141 PHE B CA 1
ATOM 2403 C C . PHE B 1 145 ? 13.024 37.127 82.062 1.00 35.63 141 PHE B C 1
ATOM 2404 O O . PHE B 1 145 ? 12.295 37.791 81.327 1.00 28.59 141 PHE B O 1
ATOM 2412 N N . THR B 1 146 ? 13.874 37.666 82.928 1.00 29.59 142 THR B N 1
ATOM 2413 C CA . THR B 1 146 ? 13.972 39.112 83.133 1.00 32.00 142 THR B CA 1
ATOM 2414 C C . THR B 1 146 ? 14.345 39.828 81.841 1.00 31.39 142 THR B C 1
ATOM 2415 O O . THR B 1 146 ? 13.748 40.850 81.475 1.00 28.09 142 THR B O 1
ATOM 2419 N N . GLN B 1 147 ? 15.320 39.267 81.135 1.00 24.72 143 GLN B N 1
ATOM 2420 C CA . GLN B 1 147 ? 15.743 39.811 79.854 1.00 29.85 143 GLN B CA 1
ATOM 2421 C C . GLN B 1 147 ? 14.606 39.808 78.834 1.00 32.71 143 GLN B C 1
ATOM 2422 O O . GLN B 1 147 ? 14.449 40.765 78.074 1.00 27.41 143 GLN B O 1
ATOM 2428 N N . LYS B 1 148 ? 13.806 38.744 78.818 1.00 27.60 144 LYS B N 1
ATOM 2429 C CA . LYS B 1 148 ? 12.694 38.675 77.873 1.00 33.31 144 LYS B CA 1
ATOM 2430 C C . LYS B 1 148 ? 11.532 39.576 78.298 1.00 26.85 144 LYS B C 1
ATOM 2431 O O . LYS B 1 148 ? 10.821 40.116 77.449 1.00 26.86 144 LYS B O 1
ATOM 2437 N N . MET B 1 149 ? 11.333 39.736 79.604 1.00 22.01 145 MET B N 1
ATOM 2438 C CA . MET B 1 149 ? 10.311 40.661 80.095 1.00 25.49 145 MET B CA 1
ATOM 2439 C C . MET B 1 149 ? 10.634 42.098 79.685 1.00 27.69 145 MET B C 1
ATOM 2440 O O . MET B 1 149 ? 9.779 42.822 79.163 1.00 25.03 145 MET B O 1
ATOM 2445 N N . LEU B 1 150 ? 11.877 42.505 79.918 1.00 23.64 146 LEU B N 1
ATOM 2446 C CA . LEU B 1 150 ? 12.317 43.848 79.560 1.00 22.42 146 LEU B CA 1
ATOM 2447 C C . LEU B 1 150 ? 12.356 44.063 78.050 1.00 29.57 146 LEU B C 1
ATOM 2448 O O . LEU B 1 150 ? 12.072 45.162 77.571 1.00 26.42 146 LEU B O 1
ATOM 2453 N N . ASP B 1 151 ? 12.717 43.021 77.303 1.00 26.05 147 ASP B N 1
ATOM 2454 C CA . ASP B 1 151 ? 12.694 43.084 75.844 1.00 30.03 147 ASP B CA 1
ATOM 2455 C C . ASP B 1 151 ? 11.268 43.273 75.346 1.00 27.29 147 ASP B C 1
ATOM 2456 O O . ASP B 1 151 ? 11.015 44.050 74.424 1.00 29.51 147 ASP B O 1
ATOM 2461 N N . ASN B 1 152 ? 10.338 42.551 75.954 1.00 28.03 148 ASN B N 1
ATOM 2462 C CA . ASN B 1 152 ? 8.934 42.680 75.598 1.00 30.40 148 ASN B CA 1
ATOM 2463 C C . ASN B 1 152 ? 8.435 44.094 75.903 1.00 24.48 148 ASN B C 1
ATOM 2464 O O . ASN B 1 152 ? 7.753 44.714 75.078 1.00 23.50 148 ASN B O 1
ATOM 2469 N N . PHE B 1 153 ? 8.793 44.610 77.077 1.00 22.40 149 PHE B N 1
ATOM 2470 C CA . PHE B 1 153 ? 8.447 45.982 77.436 1.00 24.82 149 PHE B CA 1
ATOM 2471 C C . PHE B 1 153 ? 8.992 46.996 76.442 1.00 25.34 149 PHE B C 1
ATOM 2472 O O . PHE B 1 153 ? 8.249 47.837 75.936 1.00 21.69 149 PHE B O 1
ATOM 2480 N N . TYR B 1 154 ? 10.290 46.937 76.166 1.00 21.99 150 TYR B N 1
ATOM 2481 C CA . TYR B 1 154 ? 10.885 47.984 75.362 1.00 25.45 150 TYR B CA 1
ATOM 2482 C C . TYR B 1 154 ? 10.460 47.882 73.902 1.00 24.17 150 TYR B C 1
ATOM 2483 O O . TYR B 1 154 ? 10.317 48.899 73.233 1.00 26.75 150 TYR B O 1
ATOM 2492 N N . ASN B 1 155 ? 10.242 46.669 73.407 1.00 18.42 151 ASN B N 1
ATOM 2493 C CA . ASN B 1 155 ? 9.772 46.519 72.033 1.00 21.81 151 ASN B CA 1
ATOM 2494 C C . ASN B 1 155 ? 8.403 47.173 71.873 1.00 24.88 151 ASN B C 1
ATOM 2495 O O . ASN B 1 155 ? 8.085 47.754 70.831 1.00 27.43 151 ASN B O 1
ATOM 2500 N N . PHE B 1 156 ? 7.606 47.099 72.930 1.00 21.27 152 PHE B N 1
ATOM 2501 C CA . PHE B 1 156 ? 6.298 47.738 72.944 1.00 22.81 152 PHE B CA 1
ATOM 2502 C C . PHE B 1 156 ? 6.411 49.256 73.125 1.00 24.59 152 PHE B C 1
ATOM 2503 O O . PHE B 1 156 ? 5.827 50.030 72.362 1.00 24.41 152 PHE B O 1
ATOM 2511 N N . ALA B 1 157 ? 7.181 49.670 74.126 1.00 22.13 153 ALA B N 1
ATOM 2512 C CA . ALA B 1 157 ? 7.218 51.063 74.556 1.00 25.97 153 ALA B CA 1
ATOM 2513 C C . ALA B 1 157 ? 8.029 51.969 73.640 1.00 25.20 153 ALA B C 1
ATOM 2514 O O . ALA B 1 157 ? 7.770 53.169 73.583 1.00 27.64 153 ALA B O 1
ATOM 2516 N N . SER B 1 158 ? 9.008 51.400 72.935 1.00 22.16 154 SER B N 1
ATOM 2517 C CA . SER B 1 158 ? 9.904 52.175 72.069 1.00 23.91 154 SER B CA 1
ATOM 2518 C C . SER B 1 158 ? 9.172 53.064 71.063 1.00 23.52 154 SER B C 1
ATOM 2519 O O . SER B 1 158 ? 9.587 54.198 70.806 1.00 26.91 154 SER B O 1
ATOM 2522 N N . SER B 1 159 ? 8.090 52.541 70.497 1.00 23.02 155 SER B N 1
ATOM 2523 C CA . SER B 1 159 ? 7.298 53.272 69.513 1.00 27.63 155 SER B CA 1
ATOM 2524 C C . SER B 1 159 ? 6.730 54.577 70.070 1.00 27.82 155 SER B C 1
ATOM 2525 O O . SER B 1 159 ? 6.427 55.501 69.312 1.00 31.47 155 SER B O 1
ATOM 2528 N N . PHE B 1 160 ? 6.582 54.647 71.389 1.00 22.39 156 PHE B N 1
ATOM 2529 C CA . PHE B 1 160 ? 5.916 55.779 72.026 1.00 23.10 156 PHE B CA 1
ATOM 2530 C C . PHE B 1 160 ? 6.886 56.686 72.769 1.00 25.41 156 PHE B C 1
ATOM 2531 O O . PHE B 1 160 ? 6.466 57.668 73.380 1.00 23.86 156 PHE B O 1
ATOM 2539 N N . ALA B 1 161 ? 8.175 56.363 72.712 1.00 24.93 157 ALA B N 1
ATOM 2540 C CA . ALA B 1 161 ? 9.186 57.148 73.414 1.00 25.98 157 ALA B CA 1
ATOM 2541 C C . ALA B 1 161 ? 9.315 58.539 72.796 1.00 29.47 157 ALA B C 1
ATOM 2542 O O . ALA B 1 161 ? 9.279 58.691 71.569 1.00 25.39 157 ALA B O 1
ATOM 2544 N N . VAL B 1 162 ? 9.446 59.556 73.643 1.00 21.79 158 VAL B N 1
ATOM 2545 C CA . VAL B 1 162 ? 9.615 60.920 73.153 1.00 29.31 158 VAL B CA 1
ATOM 2546 C C . VAL B 1 162 ? 10.670 61.656 73.967 1.00 29.13 158 VAL B C 1
ATOM 2547 O O . VAL B 1 162 ? 10.863 61.378 75.153 1.00 26.08 158 VAL B O 1
ATOM 2551 N N . SER B 1 163 ? 11.372 62.576 73.314 1.00 28.56 159 SER B N 1
ATOM 2552 C CA . SER B 1 163 ? 12.285 63.464 74.015 1.00 25.60 159 SER B CA 1
ATOM 2553 C C . SER B 1 163 ? 11.493 64.671 74.502 1.00 25.03 159 SER B C 1
ATOM 2554 O O . SER B 1 163 ? 10.342 64.855 74.116 1.00 27.41 159 SER B O 1
ATOM 2557 N N . GLN B 1 164 ? 12.103 65.485 75.355 1.00 27.65 160 GLN B N 1
ATOM 2558 C CA . GLN B 1 164 ? 11.413 66.653 75.885 1.00 34.69 160 GLN B CA 1
ATOM 2559 C C . GLN B 1 164 ? 11.079 67.648 74.769 1.00 38.28 160 GLN B C 1
ATOM 2560 O O . GLN B 1 164 ? 10.056 68.327 74.819 1.00 42.55 160 GLN B O 1
ATOM 2566 N N . ALA B 1 165 ? 11.932 67.708 73.750 1.00 42.50 161 ALA B N 1
ATOM 2567 C CA . ALA B 1 165 ? 11.693 68.594 72.612 1.00 43.96 161 ALA B CA 1
ATOM 2568 C C . ALA B 1 165 ? 10.550 68.085 71.738 1.00 46.38 161 ALA B C 1
ATOM 2569 O O . ALA B 1 165 ? 9.897 68.862 71.040 1.00 50.56 161 ALA B O 1
ATOM 2571 N N . GLN B 1 166 ? 10.307 66.779 71.785 1.00 39.46 162 GLN B N 1
ATOM 2572 C CA . GLN B 1 166 ? 9.258 66.162 70.982 1.00 38.64 162 GLN B CA 1
ATOM 2573 C C . GLN B 1 166 ? 7.917 66.154 71.711 1.00 35.63 162 GLN B C 1
ATOM 2574 O O . GLN B 1 166 ? 6.887 65.819 71.129 1.00 40.79 162 GLN B O 1
ATOM 2580 N N . MET B 1 167 ? 7.934 66.525 72.989 1.00 33.94 163 MET B N 1
ATOM 2581 C CA . MET B 1 167 ? 6.715 66.542 73.791 1.00 37.99 163 MET B CA 1
ATOM 2582 C C . MET B 1 167 ? 5.777 67.667 73.384 1.00 43.07 163 MET B C 1
ATOM 2583 O O . MET B 1 167 ? 6.213 68.781 73.103 1.00 49.38 163 MET B O 1
ATOM 2588 N N . THR B 1 168 ? 4.485 67.366 73.360 1.00 42.93 164 THR B N 1
ATOM 2589 C CA . THR B 1 168 ? 3.478 68.391 73.142 1.00 49.52 164 THR B CA 1
ATOM 2590 C C . THR B 1 168 ? 3.025 68.906 74.502 1.00 53.90 164 THR B C 1
ATOM 2591 O O . THR B 1 168 ? 3.012 68.153 75.476 1.00 50.18 164 THR B O 1
ATOM 2595 N N . PRO B 1 169 ? 2.683 70.203 74.578 1.00 59.49 165 PRO B N 1
ATOM 2596 C CA . PRO B 1 169 ? 2.281 70.849 75.832 1.00 58.52 165 PRO B CA 1
ATOM 2597 C C . PRO B 1 169 ? 1.158 70.119 76.568 1.00 50.59 165 PRO B C 1
ATOM 2598 O O . PRO B 1 169 ? 0.015 70.095 76.109 1.00 53.32 165 PRO B O 1
ATOM 2602 N N . SER B 1 170 ? 1.503 69.524 77.705 1.00 37.91 166 SER B N 1
ATOM 2603 C CA . SER B 1 170 ? 0.532 68.873 78.576 1.00 47.70 166 SER B CA 1
ATOM 2604 C C . SER B 1 170 ? 1.108 68.741 79.982 1.00 55.61 166 SER B C 1
ATOM 2605 O O . SER B 1 170 ? 1.558 67.659 80.367 1.00 49.17 166 SER B O 1
ATOM 2608 N N . PRO B 1 171 ? 1.105 69.844 80.744 1.00 64.59 167 PRO B N 1
ATOM 2609 C CA . PRO B 1 171 ? 1.698 69.941 82.081 1.00 73.24 167 PRO B CA 1
ATOM 2610 C C . PRO B 1 171 ? 1.288 68.838 83.061 1.00 66.89 167 PRO B C 1
ATOM 2611 O O . PRO B 1 171 ? 2.026 68.582 84.013 1.00 74.49 167 PRO B O 1
ATOM 2615 N N . SER B 1 172 ? 0.144 68.201 82.832 1.00 53.85 168 SER B N 1
ATOM 2616 C CA . SER B 1 172 ? -0.384 67.206 83.765 1.00 55.74 168 SER B CA 1
ATOM 2617 C C . SER B 1 172 ? 0.037 65.760 83.462 1.00 49.85 168 SER B C 1
ATOM 2618 O O . SER B 1 172 ? 0.119 64.936 84.373 1.00 44.96 168 SER B O 1
ATOM 2621 N N . GLU B 1 173 ? 0.292 65.451 82.194 1.00 46.95 169 GLU B N 1
ATOM 2622 C CA . GLU B 1 173 ? 0.571 64.072 81.788 1.00 44.62 169 GLU B CA 1
ATOM 2623 C C . GLU B 1 173 ? 1.864 63.540 82.408 1.00 35.84 169 GLU B C 1
ATOM 2624 O O . GLU B 1 173 ? 2.859 64.259 82.506 1.00 32.75 169 GLU B O 1
ATOM 2630 N N . MET B 1 174 ? 1.844 62.278 82.830 1.00 29.62 170 MET B N 1
ATOM 2631 C CA . MET B 1 174 ? 3.006 61.695 83.497 1.00 29.21 170 MET B CA 1
ATOM 2632 C C . MET B 1 174 ? 3.856 60.898 82.515 1.00 24.96 170 MET B C 1
ATOM 2633 O O . MET B 1 174 ? 3.333 60.218 81.624 1.00 22.63 170 MET B O 1
ATOM 2638 N N . PHE B 1 175 ? 5.170 60.980 82.692 1.00 23.31 171 PHE B N 1
ATOM 2639 C CA . PHE B 1 175 ? 6.121 60.259 81.849 1.00 23.12 171 PHE B CA 1
ATOM 2640 C C . PHE B 1 175 ? 7.117 59.481 82.697 1.00 24.47 171 PHE B C 1
ATOM 2641 O O . PHE B 1 175 ? 7.456 59.892 83.804 1.00 25.68 171 PHE B O 1
ATOM 2649 N N . ILE B 1 176 ? 7.603 58.371 82.155 1.00 21.62 172 ILE B N 1
ATOM 2650 C CA . ILE B 1 176 ? 8.608 57.561 82.823 1.00 20.93 172 ILE B CA 1
ATOM 2651 C C . ILE B 1 176 ? 9.871 57.517 81.949 1.00 17.93 172 ILE B C 1
ATOM 2652 O O . ILE B 1 176 ? 9.789 57.209 80.759 1.00 22.62 172 ILE B O 1
ATOM 2657 N N . PRO B 1 177 ? 11.037 57.846 82.533 1.00 22.44 173 PRO B N 1
ATOM 2658 C CA . PRO B 1 177 ? 12.292 57.849 81.769 1.00 23.83 173 PRO B CA 1
ATOM 2659 C C . PRO B 1 177 ? 12.593 56.463 81.214 1.00 25.06 173 PRO B C 1
ATOM 2660 O O . PRO B 1 177 ? 12.492 55.487 81.951 1.00 24.43 173 PRO B O 1
ATOM 2664 N N . ALA B 1 178 ? 12.957 56.379 79.941 1.00 24.26 174 ALA B N 1
ATOM 2665 C CA . ALA B 1 178 ? 13.245 55.088 79.322 1.00 29.82 174 ALA B CA 1
ATOM 2666 C C . ALA B 1 178 ? 14.375 54.347 80.042 1.00 27.58 174 ALA B C 1
ATOM 2667 O O . ALA B 1 178 ? 14.413 53.112 80.056 1.00 25.06 174 ALA B O 1
ATOM 2669 N N . ASN B 1 179 ? 15.283 55.091 80.666 1.00 26.38 175 ASN B N 1
ATOM 2670 C CA . ASN B 1 179 ? 16.434 54.450 81.296 1.00 28.60 175 ASN B CA 1
ATOM 2671 C C . ASN B 1 179 ? 16.087 53.647 82.558 1.00 28.72 175 ASN B C 1
ATOM 2672 O O . ASN B 1 179 ? 16.976 53.041 83.157 1.00 28.08 175 ASN B O 1
ATOM 2677 N N . VAL B 1 180 ? 14.814 53.622 82.962 1.00 26.88 176 VAL B N 1
ATOM 2678 C CA . VAL B 1 180 ? 14.428 52.757 84.083 1.00 24.08 176 VAL B CA 1
ATOM 2679 C C . VAL B 1 180 ? 14.613 51.282 83.726 1.00 23.95 176 VAL B C 1
ATOM 2680 O O . VAL B 1 180 ? 14.788 50.445 84.611 1.00 26.75 176 VAL B O 1
ATOM 2684 N N . VAL B 1 181 ? 14.571 50.972 82.431 1.00 22.67 177 VAL B N 1
ATOM 2685 C CA . VAL B 1 181 ? 14.829 49.617 81.949 1.00 23.14 177 VAL B CA 1
ATOM 2686 C C . VAL B 1 181 ? 16.221 49.169 82.372 1.00 27.23 177 VAL B C 1
ATOM 2687 O O . VAL B 1 181 ? 16.395 48.115 82.985 1.00 26.75 177 VAL B O 1
ATOM 2691 N N . LEU B 1 182 ? 17.206 49.998 82.048 1.00 26.47 178 LEU B N 1
ATOM 2692 C CA . LEU B 1 182 ? 18.595 49.705 82.368 1.00 26.37 178 LEU B CA 1
ATOM 2693 C C . LEU B 1 182 ? 18.810 49.662 83.876 1.00 30.09 178 LEU B C 1
ATOM 2694 O O . LEU B 1 182 ? 19.433 48.738 84.398 1.00 28.58 178 LEU B O 1
ATOM 2699 N N . LYS B 1 183 ? 18.281 50.659 84.577 1.00 28.63 179 LYS B N 1
ATOM 2700 C CA . LYS B 1 183 ? 18.520 50.776 86.008 1.00 27.17 179 LYS B CA 1
ATOM 2701 C C . LYS B 1 183 ? 17.913 49.616 86.786 1.00 27.07 179 LYS B C 1
ATOM 2702 O O . LYS B 1 183 ? 18.525 49.110 87.723 1.00 26.70 179 LYS B O 1
ATOM 2708 N N . TRP B 1 184 ? 16.722 49.178 86.398 1.00 26.95 180 TRP B N 1
ATOM 2709 C CA . TRP B 1 184 ? 16.100 48.084 87.127 1.00 26.14 180 TRP B CA 1
ATOM 2710 C C . TRP B 1 184 ? 16.846 46.786 86.863 1.00 26.13 180 TRP B C 1
ATOM 2711 O O . TRP B 1 184 ? 17.052 45.983 87.773 1.00 27.53 180 TRP B O 1
ATOM 2722 N N . TYR B 1 185 ? 17.249 46.586 85.611 1.00 24.84 181 TYR B N 1
ATOM 2723 C CA . TYR B 1 185 ? 17.997 45.392 85.247 1.00 25.67 181 TYR B CA 1
ATOM 2724 C C . TYR B 1 185 ? 19.307 45.325 86.037 1.00 31.62 181 TYR B C 1
ATOM 2725 O O . TYR B 1 185 ? 19.668 44.271 86.555 1.00 29.02 181 TYR B O 1
ATOM 2734 N N . GLU B 1 186 ? 20.001 46.457 86.146 1.00 28.62 182 GLU B N 1
ATOM 2735 C CA . GLU B 1 186 ? 21.255 46.510 86.906 1.00 29.99 182 GLU B CA 1
ATOM 2736 C C . GLU B 1 186 ? 21.033 46.163 88.378 1.00 31.68 182 GLU B C 1
ATOM 2737 O O . GLU B 1 186 ? 21.837 45.457 88.992 1.00 34.17 182 GLU B O 1
ATOM 2743 N N . ASN B 1 187 ? 19.939 46.665 88.938 1.00 29.61 183 ASN B N 1
ATOM 2744 C CA . ASN B 1 187 ? 19.583 46.368 90.320 1.00 31.04 183 ASN B CA 1
ATOM 2745 C C . ASN B 1 187 ? 19.212 44.900 90.512 1.00 34.28 183 ASN B C 1
ATOM 2746 O O . ASN B 1 187 ? 19.600 44.282 91.503 1.00 34.44 183 ASN B O 1
ATOM 2751 N N . PHE B 1 188 ? 18.472 44.346 89.555 1.00 34.52 184 PHE B N 1
ATOM 2752 C CA . PHE B 1 188 ? 18.145 42.923 89.569 1.00 33.64 184 PHE B CA 1
ATOM 2753 C C . PHE B 1 188 ? 19.401 42.055 89.571 1.00 35.45 184 PHE B C 1
ATOM 2754 O O . PHE B 1 188 ? 19.528 41.140 90.385 1.00 33.83 184 PHE B O 1
ATOM 2762 N N . GLN B 1 189 ? 20.310 42.331 88.639 1.00 30.28 185 GLN B N 1
ATOM 2763 C CA . GLN B 1 189 ? 21.544 41.554 88.517 1.00 35.93 185 GLN B CA 1
ATOM 2764 C C . GLN B 1 189 ? 22.319 41.505 89.828 1.00 31.19 185 GLN B C 1
ATOM 2765 O O . GLN B 1 189 ? 22.798 40.449 90.236 1.00 38.72 185 GLN B O 1
ATOM 2771 N N . ARG B 1 190 ? 22.440 42.657 90.478 1.00 35.31 186 ARG B N 1
ATOM 2772 C CA . ARG B 1 190 ? 23.174 42.765 91.733 1.00 37.83 186 ARG B CA 1
ATOM 2773 C C . ARG B 1 190 ? 22.514 41.948 92.835 1.00 37.53 186 ARG B C 1
ATOM 2774 O O . ARG B 1 190 ? 23.184 41.245 93.590 1.00 40.64 186 ARG B O 1
ATOM 2782 N N . ARG B 1 191 ? 21.193 42.045 92.926 1.00 35.80 187 ARG B N 1
ATOM 2783 C CA . ARG B 1 191 ? 20.456 41.348 93.973 1.00 38.44 187 ARG B CA 1
ATOM 2784 C C . ARG B 1 191 ? 20.455 39.838 93.736 1.00 40.87 187 ARG B C 1
ATOM 2785 O O . ARG B 1 191 ? 20.493 39.053 94.687 1.00 44.67 187 ARG B O 1
ATOM 2793 N N . LEU B 1 192 ? 20.423 39.436 92.469 1.00 34.84 188 LEU B N 1
ATOM 2794 C CA . LEU B 1 192 ? 20.449 38.020 92.121 1.00 38.27 188 LEU B CA 1
ATOM 2795 C C . LEU B 1 192 ? 21.814 37.406 92.430 1.00 43.65 188 LEU B C 1
ATOM 2796 O O . LEU B 1 192 ? 21.899 36.273 92.900 1.00 41.13 188 LEU B O 1
ATOM 2801 N N . ALA B 1 193 ? 22.875 38.162 92.164 1.00 45.82 189 ALA B N 1
ATOM 2802 C CA . ALA B 1 193 ? 24.239 37.696 92.410 1.00 44.02 189 ALA B CA 1
ATOM 2803 C C . ALA B 1 193 ? 24.481 37.448 93.896 1.00 47.13 189 ALA B C 1
ATOM 2804 O O . ALA B 1 193 ? 25.169 36.498 94.268 1.00 57.00 189 ALA B O 1
ATOM 2806 N N . GLN B 1 194 ? 23.919 38.313 94.736 1.00 42.72 190 GLN B N 1
ATOM 2807 C CA . GLN B 1 194 ? 23.996 38.141 96.183 1.00 51.05 190 GLN B CA 1
ATOM 2808 C C . GLN B 1 194 ? 23.292 36.859 96.606 1.00 58.56 190 GLN B C 1
ATOM 2809 O O . GLN B 1 194 ? 23.883 35.994 97.254 1.00 59.10 190 GLN B O 1
ATOM 2815 N N . ASN B 1 195 ? 22.024 36.749 96.227 1.00 52.60 191 ASN B N 1
ATOM 2816 C CA . ASN B 1 195 ? 21.202 35.605 96.594 1.00 47.57 191 ASN B CA 1
ATOM 2817 C C . ASN B 1 195 ? 20.211 35.274 95.482 1.00 46.33 191 ASN B C 1
ATOM 2818 O O . ASN B 1 195 ? 19.289 36.040 95.221 1.00 47.83 191 ASN B O 1
ATOM 2823 N N . PRO B 1 196 ? 20.398 34.117 94.831 1.00 49.46 192 PRO B N 1
ATOM 2824 C CA . PRO B 1 196 ? 19.550 33.712 93.702 1.00 48.90 192 PRO B CA 1
ATOM 2825 C C . PRO B 1 196 ? 18.086 33.537 94.100 1.00 44.39 192 PRO B C 1
ATOM 2826 O O . PRO B 1 196 ? 17.208 33.534 93.239 1.00 43.37 192 PRO B O 1
ATOM 2830 N N . LEU B 1 197 ? 17.829 33.395 95.395 1.00 38.23 193 LEU B N 1
ATOM 2831 C CA . LEU B 1 197 ? 16.462 33.249 95.877 1.00 41.80 193 LEU B CA 1
ATOM 2832 C C . LEU B 1 197 ? 16.031 34.418 96.763 1.00 40.79 193 LEU B C 1
ATOM 2833 O O . LEU B 1 197 ? 15.226 34.239 97.675 1.00 40.45 193 LEU B O 1
ATOM 2838 N N . PHE B 1 198 ? 16.559 35.609 96.484 1.00 42.83 194 PHE B N 1
ATOM 2839 C CA . PHE B 1 198 ? 16.215 36.811 97.250 1.00 44.46 194 PHE B CA 1
ATOM 2840 C C . PHE B 1 198 ? 14.717 37.103 97.193 1.00 44.97 194 PHE B C 1
ATOM 2841 O O . PHE B 1 198 ? 14.139 37.651 98.133 1.00 45.61 194 PHE B O 1
ATOM 2849 N N . TRP B 1 199 ? 14.105 36.730 96.074 1.00 42.56 195 TRP B N 1
ATOM 2850 C CA . TRP B 1 199 ? 12.698 36.998 95.800 1.00 42.49 195 TRP B CA 1
ATOM 2851 C C . TRP B 1 199 ? 11.760 36.025 96.517 1.00 47.91 195 TRP B C 1
ATOM 2852 O O . TRP B 1 199 ? 10.590 36.332 96.748 1.00 48.28 195 TRP B O 1
ATOM 2863 N N . LYS B 1 200 ? 12.277 34.847 96.852 1.00 51.52 196 LYS B N 1
ATOM 2864 C CA . LYS B 1 200 ? 11.455 33.759 97.379 1.00 46.98 196 LYS B CA 1
ATOM 2865 C C . LYS B 1 200 ? 11.287 33.819 98.894 1.00 49.40 196 LYS B C 1
ATOM 2866 O O . LYS B 1 200 ? 12.039 34.504 99.588 1.00 55.00 196 LYS B O 1
#

Secondary structure (DSSP, 8-state):
---S-EEEEETTSPPB---EEEETTEEEEEESSGGG-SEEEEEE-SSSPPPTTEEEEEEEE------EEEEEE-SSS-EEEEE-SSPPTT-S-------TT---BTTBEEEEEEEEEHHHHTT--PPTT-B--HHHHHHHHHHHHHHHHHHTT-EEGGGPPP-TT--EEEHHHHHHHHHHHHHHHTT-TT--/-----EEEEETTSPEE--PEEEETTEEEEEES-GGG--EEEEEE-SSSPPPTTEEEEEEEEE---EEEEEEEE-SSS-EEEEE-------EEEEEEEEEHHHHTT------SSSS-THHHHHHHHHHHHHHHHHHGGG-B-GGG--S-TT-EEEETTHHHHHHHHHHHHHHH-TTTT-

Foldseek 3Di:
DCPQFKWKDFPPDDIDRDFDPLDPFKTKDKDAQPVPGFKMKMFTPPPDFQPPQKWKWKWKDAPVLWTATQATAHPVRGMFMWTPPPFDPPDWDTDDDPRPDPPDDRRMMMMMIGIGGPVVRVPTDGTPRTGDCVVLVVVVVVLVVVLVVVVVPDDDPVRDDDDVVDDDDPNVVSVVVSVVVVVVCVVPVPPD/DQAFWKWKDQPVDDIDGPWDDPDPFKTKDKDAPLVPRFKMKMFTPPRDFQPPQKWKWKWKWDDVTDIFTAATAHPVRGMDMWTAVVVDVMMMIMIGIDGPVVRVVDDHQTDNVDNGLVVVVVVLVVVLVVVCVVCVVVDDDPVRDDDDVPDDDDDPCVSVVVSVVVVVQCVVPVVSVD

Radius of gyration: 25.51 Å; Cα contacts (8 Å, |Δi|>4): 719; chains: 2; bounding box: 51×75×58 Å

Nearest PDB structures (foldseek):
  3wvz-assembly1_B  TM=1.006E+00  e=3.043E-34  Homo sapiens
  3ww0-assembly1_B  TM=7.079E-01  e=1.728E-29  Homo sapiens
  3ww0-assembly1_A  TM=7.037E-01  e=5.102E-28  Homo sapiens
  3wvz-assembly1_A  TM=6.085E-01  e=8.190E-26  Homo sapiens
  8sj4-assembly1_F  TM=3.934E-01  e=1.508E+00  Homo sapiens

InterPro domains:
  IPR008493 Hikeshi-like, N-terminal domain [PF05603] (6-128)
  IPR031318 OPI10 family [PTHR12925] (1-197)
  IPR048364 Hikeshi-like, C-terminal domain [PF21057] (136-196)

Solvent-accessible surface area: 18485 Å² total; per-residue (Å²): 115,33,37,61,1,2,0,1,0,11,47,25,66,95,34,57,63,92,20,79,98,35,38,136,49,33,4,3,1,65,0,67,90,32,126,85,8,93,28,0,1,0,5,6,52,45,96,70,90,8,52,178,37,70,0,0,0,0,1,0,1,56,46,149,91,113,6,12,0,1,6,42,0,33,81,73,84,11,1,12,9,6,41,3,42,68,21,127,84,83,73,37,29,165,56,43,7,73,27,189,98,18,124,50,68,91,57,36,0,0,0,0,0,0,13,40,102,74,123,56,11,82,155,40,87,47,6,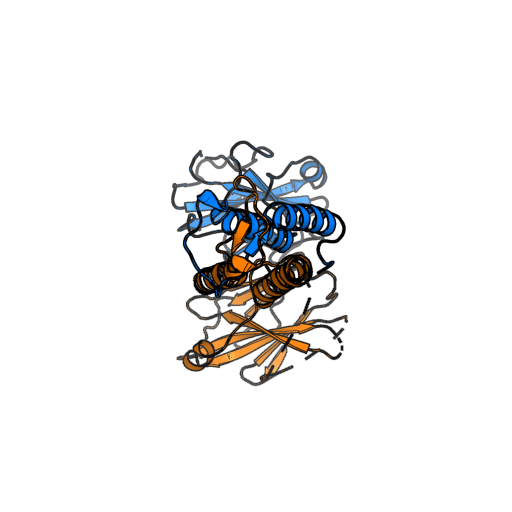37,88,1,78,79,147,24,36,47,60,0,2,95,92,6,3,59,73,0,39,101,50,0,36,84,69,32,25,9,41,85,118,34,104,127,26,122,108,51,72,6,0,18,24,100,19,0,73,108,7,34,75,52,4,74,141,109,11,86,136,78,61,139,40,78,163,150,59,48,25,4,0,1,0,3,25,23,57,78,36,64,54,94,34,88,114,72,41,148,56,54,37,7,6,67,0,71,72,64,128,57,2,73,16,0,0,0,4,9,58,52,95,33,91,6,81,175,35,51,0,0,0,0,16,8,1,64,75,191,95,67,50,64,21,5,6,33,0,31,78,75,88,9,1,9,9,12,30,18,65,144,32,57,95,80,0,47,0,0,0,3,18,36,99,76,120,50,10,86,157,56,114,44,26,17,18,30,8,9,36,20,34,73,26,0,41,91,0,0,78,98,0,10,92,50,0,96,118,72,0,52,96,94,18,38,12,44,102,111,31,103,130,35,94,96,67,73,9,3,15,15,49,0,19,112,72,8,46,101,59,6,84,134,93,19,90,121,61,46,47,49,16,84